Protein AF-A0A8B8SYM2-F1 (afdb_monomer)

Structure (mmCIF, N/CA/C/O backbone):
data_AF-A0A8B8SYM2-F1
#
_entry.id   AF-A0A8B8SYM2-F1
#
loop_
_atom_site.group_PDB
_atom_site.id
_atom_site.type_symbol
_atom_site.label_atom_id
_atom_site.label_alt_id
_atom_site.label_comp_id
_atom_site.label_asym_id
_atom_site.label_entity_id
_atom_site.label_seq_id
_atom_site.pdbx_PDB_ins_code
_atom_site.Cartn_x
_atom_site.Cartn_y
_atom_site.Cartn_z
_atom_site.occupancy
_atom_site.B_iso_or_equiv
_atom_site.auth_seq_id
_atom_site.auth_comp_id
_atom_site.auth_asym_id
_atom_site.auth_atom_id
_atom_site.pdbx_PDB_model_num
ATOM 1 N N . MET A 1 1 ? 28.393 1.885 -19.141 1.00 51.38 1 MET A N 1
ATOM 2 C CA . MET A 1 1 ? 27.745 0.577 -18.883 1.00 51.38 1 MET A CA 1
ATOM 3 C C . MET A 1 1 ? 27.278 0.418 -17.430 1.00 51.38 1 MET A C 1
ATOM 5 O O . MET A 1 1 ? 26.106 0.127 -17.239 1.00 51.38 1 MET A O 1
ATOM 9 N N . GLY A 1 2 ? 28.107 0.680 -16.405 1.00 60.28 2 GLY A N 1
ATOM 10 C CA . GLY A 1 2 ? 27.708 0.516 -14.989 1.00 60.28 2 GLY A CA 1
ATOM 11 C C . GLY A 1 2 ? 26.542 1.397 -14.500 1.00 60.28 2 GLY A C 1
ATOM 12 O O . GLY A 1 2 ? 25.710 0.940 -13.723 1.00 60.28 2 GLY A O 1
ATOM 13 N N . THR A 1 3 ? 26.409 2.627 -15.006 1.00 63.41 3 THR A N 1
ATOM 14 C CA . THR A 1 3 ? 25.304 3.544 -14.658 1.00 63.41 3 THR A CA 1
ATOM 15 C C . THR A 1 3 ? 23.946 3.099 -15.205 1.00 63.41 3 THR A C 1
ATOM 17 O O . THR A 1 3 ? 22.926 3.358 -14.579 1.00 63.41 3 THR A O 1
ATOM 20 N N . LEU A 1 4 ? 23.918 2.396 -16.339 1.00 59.94 4 LEU A N 1
ATOM 21 C CA . LEU A 1 4 ? 22.690 1.934 -16.998 1.00 59.94 4 LEU A CA 1
ATOM 22 C C . LEU A 1 4 ? 22.115 0.696 -16.290 1.00 59.94 4 LEU A C 1
ATOM 24 O O . LEU A 1 4 ? 20.917 0.615 -16.046 1.00 59.94 4 LEU A O 1
ATOM 28 N N . VAL A 1 5 ? 22.996 -0.211 -15.859 1.00 62.44 5 VAL A N 1
ATOM 29 C CA . VAL A 1 5 ? 22.643 -1.387 -15.049 1.00 62.44 5 VAL A CA 1
ATOM 30 C C . VAL A 1 5 ? 22.185 -0.973 -13.643 1.00 62.44 5 VAL A C 1
ATOM 32 O O . VAL A 1 5 ? 21.147 -1.436 -13.173 1.00 62.44 5 VAL A O 1
ATOM 35 N N . ALA A 1 6 ? 22.891 -0.037 -12.995 1.00 61.66 6 ALA A N 1
ATOM 36 C CA . ALA A 1 6 ? 22.487 0.501 -11.694 1.00 61.66 6 ALA A CA 1
ATOM 37 C C . ALA A 1 6 ? 21.132 1.227 -11.755 1.00 61.66 6 ALA A C 1
ATOM 39 O O . ALA A 1 6 ? 20.309 1.061 -10.854 1.00 61.66 6 ALA A O 1
ATOM 40 N N . LYS A 1 7 ? 20.858 1.974 -12.837 1.00 60.94 7 LYS A N 1
ATOM 41 C CA . LYS A 1 7 ? 19.580 2.677 -13.015 1.00 60.94 7 LYS A CA 1
ATOM 42 C C . LYS A 1 7 ? 18.373 1.749 -13.214 1.00 60.94 7 LYS A C 1
ATOM 44 O O . LYS A 1 7 ? 17.243 2.178 -12.993 1.00 60.94 7 LYS A O 1
ATOM 49 N N . LEU A 1 8 ? 18.593 0.490 -13.589 1.00 67.19 8 LEU A N 1
ATOM 50 C CA . LEU A 1 8 ? 17.523 -0.464 -13.900 1.00 67.19 8 LEU A CA 1
ATOM 51 C C . LEU A 1 8 ? 17.354 -1.546 -12.823 1.00 67.19 8 LEU A C 1
ATOM 53 O O . LEU A 1 8 ? 16.244 -2.026 -12.620 1.00 67.19 8 LEU A O 1
ATOM 57 N N . LEU A 1 9 ? 18.407 -1.868 -12.063 1.00 79.62 9 LEU A N 1
ATOM 58 C CA . LEU A 1 9 ? 18.320 -2.777 -10.912 1.00 79.62 9 LEU A CA 1
ATOM 59 C C . LEU A 1 9 ? 17.764 -2.110 -9.650 1.00 79.62 9 LEU A C 1
ATOM 61 O O . LEU A 1 9 ? 17.229 -2.802 -8.786 1.00 79.62 9 LEU A O 1
ATOM 65 N N . LEU A 1 10 ? 17.889 -0.787 -9.514 1.00 88.00 10 LEU A N 1
ATOM 66 C CA . LEU A 1 10 ? 17.493 -0.095 -8.286 1.00 88.00 10 LEU A CA 1
ATOM 67 C C . LEU A 1 10 ? 15.992 -0.245 -7.952 1.00 88.00 10 LEU A C 1
ATOM 69 O O . LEU A 1 10 ? 15.693 -0.560 -6.797 1.00 88.00 10 LEU A O 1
ATOM 73 N N . PRO A 1 11 ? 15.043 -0.124 -8.906 1.00 89.50 11 PRO A N 1
ATOM 74 C CA . PRO A 1 11 ? 13.624 -0.379 -8.631 1.00 89.50 11 PRO A CA 1
ATOM 75 C C . PRO A 1 11 ? 13.352 -1.827 -8.193 1.00 89.50 11 PRO A C 1
ATOM 77 O O . PRO A 1 11 ? 12.558 -2.072 -7.283 1.00 89.50 11 PRO A O 1
ATOM 80 N N . THR A 1 12 ? 14.076 -2.789 -8.771 1.00 90.94 12 THR A N 1
ATOM 81 C CA . THR A 1 12 ? 14.009 -4.201 -8.373 1.00 90.94 12 THR A CA 1
ATOM 82 C C . THR A 1 12 ? 14.523 -4.400 -6.949 1.00 90.94 12 THR A C 1
ATOM 84 O O . THR A 1 12 ? 13.826 -4.978 -6.120 1.00 90.94 12 THR A O 1
ATOM 87 N N . LEU A 1 13 ? 15.710 -3.885 -6.620 1.00 91.25 13 LEU A N 1
ATOM 88 C CA . LEU A 1 13 ? 16.307 -4.025 -5.287 1.00 91.25 13 LEU A CA 1
ATOM 89 C C . LEU A 1 13 ? 15.500 -3.297 -4.211 1.00 91.25 13 LEU A C 1
ATOM 91 O O . LEU A 1 13 ? 15.295 -3.828 -3.124 1.00 91.25 13 LEU A O 1
ATOM 95 N N . SER A 1 14 ? 15.002 -2.100 -4.512 1.00 95.00 14 SER A N 1
ATOM 96 C CA . SER A 1 14 ? 14.192 -1.319 -3.574 1.00 95.00 14 SER A CA 1
ATOM 97 C C . SER A 1 14 ? 12.839 -1.963 -3.277 1.00 95.00 14 SER A C 1
ATOM 99 O O . SER A 1 14 ? 12.324 -1.785 -2.178 1.00 95.00 14 SER A O 1
ATOM 101 N N . SER A 1 15 ? 12.282 -2.776 -4.181 1.00 94.50 15 SER A N 1
ATOM 102 C CA . SER A 1 15 ? 11.053 -3.534 -3.896 1.00 94.50 15 SER A CA 1
ATOM 103 C C . SER A 1 15 ? 11.222 -4.521 -2.730 1.00 94.50 15 SER A C 1
ATOM 105 O O . SER A 1 15 ? 10.278 -4.764 -1.974 1.00 94.50 15 SER A O 1
ATOM 107 N N . LEU A 1 16 ? 12.450 -5.008 -2.496 1.00 95.19 16 LEU A N 1
ATOM 108 C CA . LEU A 1 16 ? 12.793 -5.852 -1.348 1.00 95.19 16 LEU A CA 1
ATOM 109 C C . LEU A 1 16 ? 12.681 -5.102 -0.013 1.00 95.19 16 LEU A C 1
ATOM 111 O O . LEU A 1 16 ? 12.627 -5.743 1.036 1.00 95.19 16 LEU A O 1
ATOM 115 N N . ALA A 1 17 ? 12.565 -3.767 -0.016 1.00 95.12 17 ALA A N 1
ATOM 116 C CA . ALA A 1 17 ? 12.252 -2.992 1.185 1.00 95.12 17 ALA A CA 1
ATOM 117 C C . ALA A 1 17 ? 10.898 -3.386 1.807 1.00 95.12 17 ALA A C 1
ATOM 119 O O . ALA A 1 17 ? 10.678 -3.131 2.990 1.00 95.12 17 ALA A O 1
ATOM 120 N N . LEU A 1 18 ? 10.014 -4.069 1.066 1.00 95.75 18 LEU A N 1
ATOM 121 C CA . LEU A 1 18 ? 8.789 -4.668 1.607 1.00 95.75 18 LEU A CA 1
ATOM 122 C C . LEU A 1 18 ? 9.045 -5.895 2.504 1.00 95.75 18 LEU A C 1
ATOM 124 O O . LEU A 1 18 ? 8.182 -6.232 3.313 1.00 95.75 18 LEU A O 1
ATOM 128 N N . LEU A 1 19 ? 10.214 -6.548 2.439 1.00 96.75 19 LEU A N 1
ATOM 129 C CA . LEU A 1 19 ? 10.547 -7.706 3.287 1.00 96.75 19 LEU A CA 1
ATOM 130 C C . LEU A 1 19 ? 10.452 -7.407 4.795 1.00 96.75 19 LEU A C 1
ATOM 132 O O . LEU A 1 19 ? 9.878 -8.225 5.526 1.00 96.75 19 LEU A O 1
ATOM 136 N N . PRO A 1 20 ? 10.948 -6.259 5.301 1.00 95.69 20 PRO A N 1
ATOM 137 C CA . PRO A 1 20 ? 10.652 -5.799 6.653 1.00 95.69 20 PRO A CA 1
ATOM 138 C C . PRO A 1 20 ? 9.156 -5.778 6.989 1.00 95.69 20 PRO A C 1
ATOM 140 O O . PRO A 1 20 ? 8.771 -6.284 8.044 1.00 95.69 20 PRO A O 1
ATOM 143 N N . ALA A 1 21 ? 8.302 -5.259 6.099 1.00 96.06 21 ALA A N 1
ATOM 144 C CA . ALA A 1 21 ? 6.853 -5.214 6.310 1.00 96.06 21 ALA A CA 1
ATOM 145 C C . ALA A 1 21 ? 6.247 -6.624 6.386 1.00 96.06 21 ALA A C 1
ATOM 147 O O . ALA A 1 21 ? 5.506 -6.916 7.327 1.00 96.06 21 ALA A O 1
ATOM 148 N N . VAL A 1 22 ? 6.636 -7.525 5.474 1.00 97.81 22 VAL A N 1
ATOM 149 C CA . VAL A 1 22 ? 6.246 -8.949 5.495 1.00 97.81 22 VAL A CA 1
ATOM 150 C C . VAL A 1 22 ? 6.649 -9.596 6.822 1.00 97.81 22 VAL A C 1
ATOM 152 O O . VAL A 1 22 ? 5.832 -10.223 7.498 1.00 97.81 22 VAL A O 1
ATOM 155 N N . SER A 1 23 ? 7.903 -9.402 7.231 1.00 97.00 23 SER A N 1
ATOM 156 C CA . SER A 1 23 ? 8.471 -9.995 8.443 1.00 97.00 23 SER A CA 1
ATOM 157 C C . SER A 1 23 ? 7.766 -9.500 9.704 1.00 97.00 23 SER A C 1
ATOM 159 O O . SER A 1 23 ? 7.447 -10.288 10.596 1.00 97.00 23 SER A O 1
ATOM 161 N N . VAL A 1 24 ? 7.504 -8.193 9.791 1.00 95.50 24 VAL A N 1
ATOM 162 C CA . VAL A 1 24 ? 6.782 -7.581 10.912 1.00 95.50 24 VAL A CA 1
ATOM 163 C C . VAL A 1 24 ? 5.337 -8.073 10.955 1.00 95.50 24 VAL A C 1
ATOM 165 O O . VAL A 1 24 ? 4.874 -8.464 12.029 1.00 95.50 24 VAL A O 1
ATOM 168 N N . ALA A 1 25 ? 4.643 -8.116 9.816 1.00 95.75 25 ALA A N 1
ATOM 169 C CA . ALA A 1 25 ? 3.275 -8.620 9.722 1.00 95.75 25 ALA A CA 1
ATOM 170 C C . ALA A 1 25 ? 3.181 -10.085 10.174 1.00 95.75 25 ALA A C 1
ATOM 172 O O . ALA A 1 25 ? 2.378 -10.413 11.052 1.00 95.75 25 ALA A O 1
ATOM 173 N N . ALA A 1 26 ? 4.072 -10.946 9.675 1.00 95.25 26 ALA A N 1
ATOM 174 C CA . ALA A 1 26 ? 4.129 -12.356 10.047 1.00 95.25 26 ALA A CA 1
ATOM 175 C C . ALA A 1 26 ? 4.410 -12.550 11.548 1.00 95.25 26 ALA A C 1
ATOM 177 O O . ALA A 1 26 ? 3.680 -13.280 12.224 1.00 95.25 26 ALA A O 1
ATOM 178 N N . LYS A 1 27 ? 5.407 -11.840 12.105 1.00 94.50 27 LYS A N 1
ATOM 179 C CA . LYS A 1 27 ? 5.741 -11.892 13.544 1.00 94.50 27 LYS A CA 1
ATOM 180 C C . LYS A 1 27 ? 4.583 -11.425 14.427 1.00 94.50 27 LYS A C 1
ATOM 182 O O . LYS A 1 27 ? 4.344 -11.999 15.488 1.00 94.50 27 LYS A O 1
ATOM 187 N N . ARG A 1 28 ? 3.834 -10.412 13.985 1.00 92.56 28 ARG A N 1
ATOM 188 C CA . ARG A 1 28 ? 2.655 -9.883 14.689 1.00 92.56 28 ARG A CA 1
ATOM 189 C C . ARG A 1 28 ? 1.367 -10.676 14.425 1.00 92.56 28 ARG A C 1
ATOM 191 O O . ARG A 1 28 ? 0.326 -10.299 14.957 1.00 92.56 28 ARG A O 1
ATOM 198 N N . ARG A 1 29 ? 1.443 -11.796 13.687 1.00 93.06 29 ARG A N 1
ATOM 199 C CA . ARG A 1 29 ? 0.323 -12.694 13.329 1.00 93.06 29 ARG A CA 1
ATOM 200 C C . ARG A 1 29 ? -0.716 -12.083 12.374 1.00 93.06 29 ARG A C 1
ATOM 202 O O . ARG A 1 29 ? -1.822 -12.604 12.262 1.00 93.06 29 ARG A O 1
ATOM 209 N N . PHE A 1 30 ? -0.357 -11.032 11.642 1.00 93.19 30 PHE A N 1
ATOM 210 C CA . PHE A 1 30 ? -1.136 -10.494 10.522 1.00 93.19 30 PHE A CA 1
ATOM 211 C C . PHE A 1 30 ? -0.826 -11.300 9.252 1.00 93.19 30 PHE A C 1
ATOM 213 O O . PHE A 1 30 ? -0.152 -10.834 8.336 1.00 93.19 30 PHE A O 1
ATOM 220 N N . HIS A 1 31 ? -1.226 -12.576 9.249 1.00 94.19 31 HIS A N 1
ATOM 221 C CA . HIS A 1 31 ? -0.855 -13.528 8.195 1.00 94.19 31 HIS A CA 1
ATOM 222 C C . HIS A 1 31 ? -1.422 -13.141 6.824 1.00 94.19 31 HIS A C 1
ATOM 224 O O . HIS A 1 31 ? -0.737 -13.292 5.819 1.00 94.19 31 HIS A O 1
ATOM 230 N N . MET A 1 32 ? -2.639 -12.596 6.791 1.00 95.31 32 MET A N 1
ATOM 231 C CA . MET A 1 32 ? -3.279 -12.110 5.568 1.00 95.31 32 MET A CA 1
ATOM 232 C C . MET A 1 32 ? -2.483 -10.954 4.948 1.00 95.31 32 MET A C 1
ATOM 234 O O . MET A 1 32 ? -2.115 -11.016 3.780 1.00 95.31 32 MET A O 1
ATOM 238 N N . GLU A 1 33 ? -2.153 -9.936 5.742 1.00 96.94 33 GLU A N 1
ATOM 239 C CA . GLU A 1 33 ? -1.353 -8.787 5.320 1.00 96.94 33 GLU A CA 1
ATOM 240 C C . GLU A 1 33 ? 0.047 -9.227 4.875 1.00 96.94 33 GLU A C 1
ATOM 242 O O . GLU A 1 33 ? 0.518 -8.799 3.827 1.00 96.94 33 GLU A O 1
ATOM 247 N N . ALA A 1 34 ? 0.683 -10.150 5.607 1.00 97.69 34 ALA A N 1
ATOM 248 C CA . ALA A 1 34 ? 1.987 -10.698 5.238 1.00 97.69 34 ALA A CA 1
ATOM 249 C C . ALA A 1 34 ? 1.969 -11.389 3.863 1.00 97.69 34 ALA A C 1
ATOM 251 O O . ALA A 1 34 ? 2.892 -11.188 3.075 1.00 97.69 34 ALA A O 1
ATOM 252 N N . MET A 1 35 ? 0.925 -12.171 3.557 1.00 97.88 35 MET A N 1
ATOM 253 C CA . MET A 1 35 ? 0.766 -12.807 2.244 1.00 97.88 35 MET A CA 1
ATOM 254 C C . MET A 1 35 ? 0.574 -11.770 1.132 1.00 97.88 35 MET A C 1
ATOM 256 O O . MET A 1 35 ? 1.216 -11.874 0.091 1.00 97.88 35 MET A O 1
ATOM 260 N N . VAL A 1 36 ? -0.247 -10.741 1.360 1.00 98.31 36 VAL A N 1
ATOM 261 C CA . VAL A 1 36 ? -0.468 -9.655 0.387 1.00 98.31 36 VAL A CA 1
ATOM 262 C C . VAL A 1 36 ? 0.812 -8.848 0.143 1.00 98.31 36 VAL A C 1
ATOM 264 O O . VAL A 1 36 ? 1.125 -8.527 -1.003 1.00 98.31 36 VAL A O 1
ATOM 267 N N . TYR A 1 37 ? 1.592 -8.554 1.185 1.00 98.44 37 TYR A N 1
ATOM 268 C CA . TYR A 1 37 ? 2.870 -7.849 1.045 1.00 98.44 37 TYR A CA 1
ATOM 269 C C . TYR A 1 37 ? 3.905 -8.686 0.300 1.00 98.44 37 TYR A C 1
ATOM 271 O O . TYR A 1 37 ? 4.627 -8.152 -0.538 1.00 98.44 37 TYR A O 1
ATOM 279 N N . LEU A 1 38 ? 3.960 -9.993 0.569 1.00 98.38 38 LEU A N 1
ATOM 280 C CA . LEU A 1 38 ? 4.862 -10.902 -0.130 1.00 98.38 38 LEU A CA 1
ATOM 281 C C . LEU A 1 38 ? 4.481 -11.023 -1.609 1.00 98.38 38 LEU A C 1
ATOM 283 O O . LEU A 1 38 ? 5.350 -10.927 -2.472 1.00 98.38 38 LEU A O 1
ATOM 287 N N . PHE A 1 39 ? 3.184 -11.166 -1.894 1.00 98.12 39 PHE A N 1
ATOM 288 C CA . PHE A 1 39 ? 2.635 -11.145 -3.249 1.00 98.12 39 PHE A CA 1
ATOM 289 C C . PHE A 1 39 ? 3.026 -9.858 -3.986 1.00 98.12 39 PHE A C 1
ATOM 291 O O . PHE A 1 39 ? 3.564 -9.905 -5.088 1.00 98.12 39 PHE A O 1
ATOM 298 N N . THR A 1 40 ? 2.823 -8.708 -3.345 1.00 98.25 40 THR A N 1
ATOM 299 C CA . THR A 1 40 ? 3.170 -7.393 -3.902 1.00 98.25 40 THR A CA 1
ATOM 300 C C . THR A 1 40 ? 4.656 -7.288 -4.197 1.00 98.25 40 THR A C 1
ATOM 302 O O . THR A 1 40 ? 5.034 -6.954 -5.313 1.00 98.25 40 THR A O 1
ATOM 305 N N . MET A 1 41 ? 5.503 -7.624 -3.223 1.00 97.75 41 MET A N 1
ATOM 306 C CA . MET A 1 41 ? 6.954 -7.596 -3.386 1.00 97.75 41 MET A CA 1
ATOM 307 C C . MET A 1 41 ? 7.394 -8.476 -4.559 1.00 97.75 41 MET A C 1
ATOM 309 O O . MET A 1 41 ? 8.194 -8.034 -5.376 1.00 97.75 41 MET A O 1
ATOM 313 N N . PHE A 1 42 ? 6.847 -9.690 -4.674 1.00 96.06 42 PHE A N 1
ATOM 314 C CA . PHE A 1 42 ? 7.172 -10.607 -5.762 1.00 96.06 42 PHE A CA 1
ATOM 315 C C . PHE A 1 42 ? 6.835 -10.017 -7.137 1.00 96.06 42 PHE A C 1
ATOM 317 O O . PHE A 1 42 ? 7.706 -9.966 -8.003 1.00 96.06 42 PHE A O 1
ATOM 324 N N . PHE A 1 43 ? 5.606 -9.530 -7.339 1.00 96.50 43 PHE A N 1
ATOM 325 C CA . PHE A 1 43 ? 5.191 -8.993 -8.639 1.00 96.50 43 PHE A CA 1
ATOM 326 C C . PHE A 1 43 ? 5.853 -7.654 -8.979 1.00 96.50 43 PHE A C 1
ATOM 328 O O . PHE A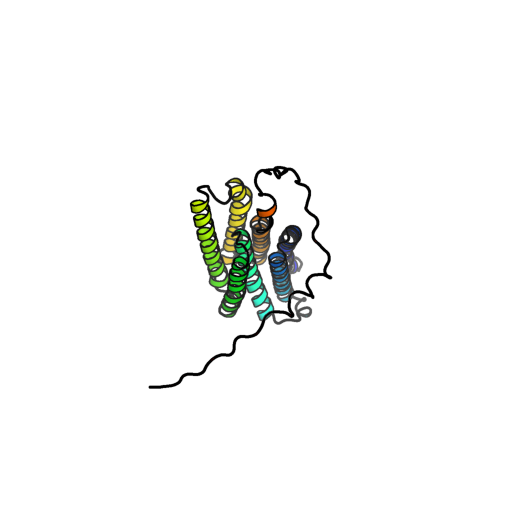 1 43 ? 6.190 -7.438 -10.139 1.00 96.50 43 PHE A O 1
ATOM 335 N N . VAL A 1 44 ? 6.109 -6.786 -7.993 1.00 95.62 44 VAL A N 1
ATOM 336 C CA . VAL A 1 44 ? 6.868 -5.540 -8.197 1.00 95.62 44 VAL A CA 1
ATOM 337 C C . VAL A 1 44 ? 8.315 -5.854 -8.593 1.00 95.62 44 VAL A C 1
ATOM 339 O O . VAL A 1 44 ? 8.808 -5.325 -9.590 1.00 95.62 44 VAL A O 1
ATOM 342 N N . ALA A 1 45 ? 8.988 -6.748 -7.859 1.00 93.94 45 ALA A N 1
ATOM 343 C CA . ALA A 1 45 ? 10.361 -7.154 -8.158 1.00 93.94 45 ALA A CA 1
ATOM 344 C C . ALA A 1 45 ? 10.464 -7.785 -9.551 1.00 93.94 45 ALA A C 1
ATOM 346 O O . ALA A 1 45 ? 11.329 -7.409 -10.342 1.00 93.94 45 ALA A O 1
ATOM 347 N N . LEU A 1 46 ? 9.563 -8.721 -9.863 1.00 92.31 46 LEU A N 1
ATOM 348 C CA . LEU A 1 46 ? 9.570 -9.435 -11.132 1.00 92.31 46 LEU A CA 1
ATOM 349 C C . LEU A 1 46 ? 9.244 -8.506 -12.304 1.00 92.31 46 LEU A C 1
ATOM 351 O O . LEU A 1 46 ? 9.913 -8.583 -13.327 1.00 92.31 46 LEU A O 1
ATOM 355 N N . TYR A 1 47 ? 8.287 -7.585 -12.149 1.00 92.19 47 TYR A N 1
ATOM 356 C CA . TYR A 1 47 ? 7.988 -6.570 -13.160 1.00 92.19 47 TYR A CA 1
ATOM 357 C C . TYR A 1 47 ? 9.228 -5.733 -13.510 1.00 92.19 47 TYR A C 1
ATOM 359 O O . TYR A 1 47 ? 9.588 -5.628 -14.683 1.00 92.19 47 TYR A O 1
ATOM 367 N N . HIS A 1 48 ? 9.927 -5.189 -12.508 1.00 91.69 48 HIS A N 1
ATOM 368 C CA . HIS A 1 48 ? 11.124 -4.379 -12.753 1.00 91.69 48 HIS A CA 1
ATOM 369 C C . HIS A 1 48 ? 12.302 -5.196 -13.287 1.00 91.69 48 HIS A C 1
ATOM 371 O O . HIS A 1 48 ? 13.010 -4.721 -14.173 1.00 91.69 48 HIS A O 1
ATOM 377 N N . ALA A 1 49 ? 12.491 -6.428 -12.807 1.00 89.31 49 ALA A N 1
ATOM 378 C CA . ALA A 1 49 ? 13.502 -7.333 -13.343 1.00 89.31 49 ALA A CA 1
ATOM 379 C C . ALA A 1 49 ? 13.244 -7.641 -14.828 1.00 89.31 49 ALA A C 1
ATOM 381 O O . ALA A 1 49 ? 14.167 -7.582 -15.636 1.00 89.31 49 ALA A O 1
ATOM 382 N N . CYS A 1 50 ? 11.985 -7.894 -15.191 1.00 88.94 50 CYS A N 1
ATOM 383 C CA . CYS A 1 50 ? 11.566 -8.228 -16.549 1.00 88.94 50 CYS A CA 1
ATOM 384 C C . CYS A 1 50 ? 11.614 -7.060 -17.532 1.00 88.94 50 CYS A C 1
ATOM 386 O O . CYS A 1 50 ? 11.846 -7.269 -18.720 1.00 88.94 50 CYS A O 1
ATOM 388 N N . ASN A 1 51 ? 11.404 -5.837 -17.047 1.00 84.38 51 ASN A N 1
ATOM 389 C CA . ASN A 1 51 ? 11.537 -4.628 -17.855 1.00 84.38 51 ASN A CA 1
ATOM 390 C C . ASN A 1 51 ? 13.014 -4.218 -18.069 1.00 84.38 51 ASN A C 1
ATOM 392 O O . ASN A 1 51 ? 13.306 -3.289 -18.819 1.00 84.38 51 ASN A O 1
ATOM 396 N N . GLY A 1 52 ? 13.960 -4.885 -17.397 1.00 77.44 52 GLY A N 1
ATOM 397 C CA . GLY A 1 52 ? 15.393 -4.626 -17.516 1.00 77.44 52 GLY A CA 1
ATOM 398 C C . GLY A 1 52 ? 16.056 -5.337 -18.714 1.00 77.44 52 GLY A C 1
ATOM 399 O O . GLY A 1 52 ? 15.673 -6.452 -19.076 1.00 77.44 52 GLY A O 1
ATOM 400 N N . PRO A 1 53 ? 17.097 -4.744 -19.328 1.00 67.00 53 PRO A N 1
ATOM 401 C CA . PRO A 1 53 ? 17.821 -5.331 -20.451 1.00 67.00 53 PRO A CA 1
ATOM 402 C C . PRO A 1 53 ? 18.575 -6.596 -20.020 1.00 67.00 53 PRO A C 1
ATOM 404 O O . PRO A 1 53 ? 19.289 -6.596 -19.019 1.00 67.00 53 PRO A O 1
ATOM 407 N N . GLY A 1 54 ? 18.431 -7.677 -20.793 1.00 65.94 54 GLY A N 1
ATOM 408 C CA . GLY A 1 54 ? 19.144 -8.946 -20.583 1.00 65.94 54 GLY A CA 1
ATOM 409 C C . GLY A 1 54 ? 18.509 -9.911 -19.574 1.00 65.94 54 GLY A C 1
ATOM 410 O O . GLY A 1 54 ? 18.964 -11.047 -19.475 1.00 65.94 54 GLY A O 1
ATOM 411 N N . LEU A 1 55 ? 17.448 -9.505 -18.865 1.00 69.31 55 LEU A N 1
ATOM 412 C CA . LEU A 1 55 ? 16.730 -10.350 -17.895 1.00 69.31 55 LEU A CA 1
ATOM 413 C C . LEU A 1 55 ? 15.328 -10.766 -18.364 1.00 69.31 55 LEU A C 1
ATOM 415 O O . LEU A 1 55 ? 14.683 -11.578 -17.706 1.00 69.31 55 LEU A O 1
ATOM 419 N N . SER A 1 56 ? 14.879 -10.289 -19.528 1.00 68.50 56 SER A N 1
ATOM 420 C CA . SER A 1 56 ? 13.589 -10.660 -20.127 1.00 68.50 56 SER A CA 1
ATOM 421 C C . SER A 1 56 ? 13.434 -12.169 -20.367 1.00 68.50 56 SER A C 1
ATOM 423 O O . SER A 1 56 ? 12.317 -12.678 -20.360 1.00 68.50 56 SER A O 1
ATOM 425 N N . ILE A 1 57 ? 14.541 -12.906 -20.513 1.00 70.19 57 ILE A N 1
ATOM 426 C CA . ILE A 1 57 ? 14.544 -14.368 -20.678 1.00 70.19 57 ILE A CA 1
ATOM 427 C C . ILE A 1 57 ? 14.095 -15.128 -19.418 1.00 70.19 57 ILE A C 1
ATOM 429 O O . ILE A 1 57 ? 13.682 -16.279 -19.508 1.00 70.19 57 ILE A O 1
ATOM 433 N N . LEU A 1 58 ? 14.149 -14.490 -18.243 1.00 71.56 58 LEU A N 1
ATOM 434 C CA . LEU A 1 58 ? 13.683 -15.061 -16.973 1.00 71.56 58 LEU A CA 1
ATOM 435 C C . LEU A 1 58 ? 12.163 -14.890 -16.778 1.00 71.56 58 LEU A C 1
ATOM 437 O O . LEU A 1 58 ? 11.603 -15.380 -15.796 1.00 71.56 58 LEU A O 1
ATOM 441 N N . CYS A 1 59 ? 11.484 -14.187 -17.688 1.00 84.31 59 CYS A N 1
ATOM 442 C CA . CYS A 1 59 ? 10.084 -13.807 -17.543 1.00 84.31 59 CYS A CA 1
ATOM 443 C C . CYS A 1 59 ? 9.163 -14.879 -18.115 1.00 84.31 59 CYS A C 1
ATOM 445 O O . CYS A 1 59 ? 8.990 -15.006 -19.322 1.00 84.31 59 CYS A O 1
ATOM 447 N N . PHE A 1 60 ? 8.522 -15.625 -17.221 1.00 85.56 60 PHE A N 1
ATOM 448 C CA . PHE A 1 60 ? 7.517 -16.630 -17.575 1.00 85.56 60 PHE A CA 1
ATOM 449 C C . PHE A 1 60 ? 6.124 -16.026 -17.845 1.00 85.56 60 PHE A C 1
ATOM 451 O O . PHE A 1 60 ? 5.247 -16.710 -18.366 1.00 85.56 60 PHE A O 1
ATOM 458 N N . LEU A 1 61 ? 5.901 -14.758 -17.479 1.00 88.25 61 LEU A N 1
ATOM 459 C CA . LEU A 1 61 ? 4.625 -14.050 -17.615 1.00 88.25 61 LEU A CA 1
ATOM 460 C C . LEU A 1 61 ? 4.785 -12.805 -18.498 1.00 88.25 61 LEU A C 1
ATOM 462 O O . LEU A 1 61 ? 5.841 -12.172 -18.501 1.00 88.25 61 LEU A O 1
ATOM 466 N N . ARG A 1 62 ? 3.720 -12.424 -19.217 1.00 90.88 62 ARG A N 1
ATOM 467 C CA . ARG A 1 62 ? 3.718 -11.206 -20.043 1.00 90.88 62 ARG A CA 1
ATOM 468 C C . ARG A 1 62 ? 3.859 -9.953 -19.168 1.00 90.88 62 ARG A C 1
ATOM 470 O O . ARG A 1 62 ? 3.284 -9.884 -18.079 1.00 90.88 62 ARG A O 1
ATOM 477 N N . LEU A 1 63 ? 4.592 -8.951 -19.662 1.00 90.56 63 LEU A N 1
ATOM 478 C CA . LEU A 1 63 ? 4.885 -7.710 -18.929 1.00 90.56 63 LEU A CA 1
ATOM 479 C C . LEU A 1 63 ? 3.626 -6.966 -18.464 1.00 90.56 63 LEU A C 1
ATOM 481 O O . LEU A 1 63 ? 3.594 -6.470 -17.344 1.00 90.56 63 LEU A O 1
ATOM 485 N N . ASP A 1 64 ? 2.571 -6.943 -19.276 1.00 92.69 64 ASP A N 1
ATOM 486 C CA . ASP A 1 64 ? 1.293 -6.303 -18.945 1.00 92.69 64 ASP A CA 1
ATOM 487 C C . ASP A 1 64 ? 0.556 -6.995 -17.786 1.00 92.69 64 ASP A C 1
ATOM 489 O O . ASP A 1 64 ? -0.161 -6.343 -17.026 1.00 92.69 64 ASP A O 1
ATOM 493 N N . VAL A 1 65 ? 0.740 -8.308 -17.631 1.00 94.31 65 VAL A N 1
ATOM 494 C CA . VAL A 1 65 ? 0.184 -9.085 -16.514 1.00 94.31 65 VAL A CA 1
ATOM 495 C C . VAL A 1 65 ? 0.998 -8.845 -15.240 1.00 94.31 65 VAL A C 1
ATOM 497 O O . VAL A 1 65 ? 0.423 -8.668 -14.165 1.00 94.31 65 VAL A O 1
ATOM 500 N N . LEU A 1 66 ? 2.330 -8.792 -15.354 1.00 94.31 66 LEU A N 1
ATOM 501 C CA . LEU A 1 66 ? 3.217 -8.449 -14.235 1.00 94.31 66 LEU A CA 1
ATOM 502 C C . LEU A 1 66 ? 2.934 -7.039 -13.712 1.00 94.31 66 LEU A C 1
ATOM 504 O O . LEU A 1 66 ? 2.816 -6.839 -12.504 1.00 94.31 66 LEU A O 1
ATOM 508 N N . GLU A 1 67 ? 2.762 -6.082 -14.620 1.00 94.88 67 GLU A N 1
ATOM 509 C CA . GLU A 1 67 ? 2.380 -4.712 -14.294 1.00 94.88 67 GLU A CA 1
ATOM 510 C C . GLU A 1 67 ? 1.024 -4.664 -13.579 1.00 94.88 67 GLU A C 1
ATOM 512 O O . GLU A 1 67 ? 0.903 -4.040 -12.523 1.00 94.88 67 GLU A O 1
ATOM 517 N N . TYR A 1 68 ? 0.013 -5.363 -14.111 1.00 96.75 68 TYR A N 1
ATOM 518 C CA . TYR A 1 68 ? -1.310 -5.441 -13.493 1.00 96.75 68 TYR A CA 1
ATOM 519 C C . TYR A 1 68 ? -1.227 -5.916 -12.037 1.00 96.75 68 TYR A C 1
ATOM 521 O O . TYR A 1 68 ? -1.747 -5.248 -11.142 1.00 96.75 68 TYR A O 1
ATOM 529 N N . PHE A 1 69 ? -0.543 -7.036 -11.779 1.00 97.44 69 PHE A N 1
ATOM 530 C CA . PHE A 1 69 ? -0.430 -7.583 -10.426 1.00 97.44 69 PHE A CA 1
ATOM 531 C C . PHE A 1 69 ? 0.458 -6.744 -9.506 1.00 97.44 69 PHE A C 1
ATOM 533 O O . PHE A 1 69 ? 0.178 -6.676 -8.310 1.00 97.44 69 PHE A O 1
ATOM 540 N N . SER A 1 70 ? 1.473 -6.067 -10.045 1.00 96.50 70 SER A N 1
ATOM 541 C CA . SER A 1 70 ? 2.294 -5.102 -9.306 1.00 96.50 70 SER A CA 1
ATOM 542 C C . SER A 1 70 ? 1.441 -3.939 -8.783 1.00 96.50 70 SER A C 1
ATOM 544 O O . SER A 1 70 ? 1.421 -3.658 -7.578 1.00 96.50 70 SER A O 1
ATOM 546 N N . VAL A 1 71 ? 0.641 -3.316 -9.656 1.00 96.88 71 VAL A N 1
ATOM 547 C CA . VAL A 1 71 ? -0.254 -2.208 -9.287 1.00 96.88 71 VAL A CA 1
ATOM 548 C C . VAL A 1 71 ? -1.366 -2.684 -8.347 1.00 96.88 71 VAL A C 1
ATOM 550 O O . VAL A 1 71 ? -1.587 -2.080 -7.294 1.00 96.88 71 VAL A O 1
ATOM 553 N N . TYR A 1 72 ? -2.027 -3.794 -8.687 1.00 98.19 72 TYR A N 1
ATOM 554 C CA . TYR A 1 72 ? -3.090 -4.397 -7.881 1.00 98.19 72 TYR A CA 1
ATOM 555 C C . TYR A 1 72 ? -2.602 -4.765 -6.476 1.00 98.19 72 TYR A C 1
ATOM 557 O O . TYR A 1 72 ? -3.219 -4.367 -5.490 1.00 98.19 72 TYR A O 1
ATOM 565 N N . GLY A 1 73 ? -1.473 -5.472 -6.373 1.00 98.00 73 GLY A N 1
ATOM 566 C CA . GLY A 1 73 ? -0.876 -5.868 -5.099 1.00 98.00 73 GLY A CA 1
ATOM 567 C C . GLY A 1 73 ? -0.510 -4.660 -4.242 1.00 98.00 73 GLY A C 1
ATOM 568 O O . GLY A 1 73 ? -0.807 -4.628 -3.049 1.00 98.00 73 GLY A O 1
ATOM 569 N N . THR A 1 74 ? 0.045 -3.615 -4.855 1.00 97.50 74 THR A N 1
ATOM 570 C CA . THR A 1 74 ? 0.394 -2.374 -4.155 1.00 97.50 74 THR A CA 1
ATOM 571 C C . THR A 1 74 ? -0.839 -1.682 -3.569 1.00 97.50 74 THR A C 1
ATOM 573 O O . THR A 1 74 ? -0.856 -1.348 -2.382 1.00 97.50 74 THR A O 1
ATOM 576 N N . ALA A 1 75 ? -1.897 -1.506 -4.364 1.00 97.81 75 ALA A N 1
ATOM 577 C CA . ALA A 1 75 ? -3.148 -0.914 -3.891 1.00 97.81 75 ALA A CA 1
ATOM 578 C C . ALA A 1 75 ? -3.830 -1.790 -2.825 1.00 97.81 75 ALA A C 1
ATOM 580 O O . ALA A 1 75 ? -4.301 -1.281 -1.804 1.00 97.81 75 ALA A O 1
ATOM 581 N N . LEU A 1 76 ? -3.815 -3.114 -3.005 1.00 98.12 76 LEU A N 1
ATOM 582 C CA . LEU A 1 76 ? -4.353 -4.053 -2.027 1.00 98.12 76 LEU A CA 1
ATOM 583 C C . LEU A 1 76 ? -3.562 -4.019 -0.714 1.00 98.12 76 LEU A C 1
ATOM 585 O O . LEU A 1 76 ? -4.169 -4.013 0.353 1.00 98.12 76 LEU A O 1
ATOM 589 N N . SER A 1 77 ? -2.232 -3.927 -0.772 1.00 97.94 77 SER A N 1
ATOM 590 C CA . SER A 1 77 ? -1.362 -3.755 0.398 1.00 97.94 77 SER A CA 1
ATOM 591 C C . SER A 1 77 ? -1.742 -2.514 1.197 1.00 97.94 77 SER A C 1
ATOM 593 O O . SER A 1 77 ? -1.879 -2.588 2.419 1.00 97.94 77 SER A O 1
ATOM 595 N N . MET A 1 78 ? -1.983 -1.383 0.528 1.00 97.00 78 MET A N 1
ATOM 596 C CA . MET A 1 78 ? -2.464 -0.165 1.188 1.00 97.00 78 MET A CA 1
ATOM 597 C C . MET A 1 78 ? -3.822 -0.396 1.859 1.00 97.00 78 MET A C 1
ATOM 599 O O . MET A 1 78 ? -3.985 -0.081 3.039 1.00 97.00 78 MET A O 1
ATOM 603 N N . TRP A 1 79 ? -4.769 -1.013 1.147 1.00 97.88 79 TRP A N 1
ATOM 604 C CA . TRP A 1 79 ? -6.101 -1.312 1.674 1.00 97.88 79 TRP A CA 1
ATOM 605 C C . TRP A 1 79 ? -6.061 -2.203 2.919 1.00 97.88 79 TRP A C 1
ATOM 607 O O . TRP A 1 79 ? -6.615 -1.832 3.954 1.00 97.88 79 TRP A O 1
ATOM 617 N N . VAL A 1 80 ? -5.381 -3.353 2.862 1.00 97.19 80 VAL A N 1
ATOM 618 C CA . VAL A 1 80 ? -5.334 -4.291 3.997 1.00 97.19 80 VAL A CA 1
ATOM 619 C C . VAL A 1 80 ? -4.598 -3.698 5.198 1.00 97.19 80 VAL A C 1
ATOM 621 O O . VAL A 1 80 ? -5.019 -3.929 6.328 1.00 97.19 80 VAL A O 1
ATOM 624 N N . SER A 1 81 ? -3.577 -2.859 4.979 1.00 96.19 81 SER A N 1
ATOM 625 C CA . SER A 1 81 ? -2.894 -2.123 6.057 1.00 96.19 81 SER A CA 1
ATOM 626 C C . SER A 1 81 ? -3.854 -1.195 6.802 1.00 96.19 81 SER A C 1
ATOM 628 O O . SER A 1 81 ? -3.874 -1.155 8.033 1.00 96.19 81 SER A O 1
ATOM 630 N N . LEU A 1 82 ? -4.677 -0.458 6.054 1.00 95.94 82 LEU A N 1
ATOM 631 C CA . LEU A 1 82 ? -5.667 0.459 6.611 1.00 95.94 82 LEU A CA 1
ATOM 632 C C . LEU A 1 82 ? -6.817 -0.303 7.291 1.00 95.94 82 LEU A C 1
ATOM 634 O O . LEU A 1 82 ? -7.246 0.072 8.380 1.00 95.94 82 LEU A O 1
ATOM 638 N N . MET A 1 83 ? -7.273 -1.420 6.722 1.00 95.81 83 MET A N 1
ATOM 639 C CA . MET A 1 83 ? -8.279 -2.273 7.368 1.00 95.81 83 MET A CA 1
ATOM 640 C C . MET A 1 83 ? -7.756 -2.933 8.651 1.00 95.81 83 MET A C 1
ATOM 642 O O . MET A 1 83 ? -8.508 -3.063 9.618 1.00 95.81 83 MET A O 1
ATOM 646 N N . ALA A 1 84 ? -6.469 -3.290 8.710 1.00 93.06 84 ALA A N 1
ATOM 647 C CA . ALA A 1 84 ? -5.823 -3.747 9.939 1.00 93.06 84 ALA A CA 1
ATOM 648 C C . ALA A 1 84 ? -5.795 -2.645 11.010 1.00 93.06 84 ALA A C 1
ATOM 650 O O . ALA A 1 84 ? -6.025 -2.921 12.188 1.00 93.06 84 ALA A O 1
ATOM 651 N N . LEU A 1 85 ? -5.563 -1.392 10.601 1.00 92.88 85 LEU A N 1
ATOM 652 C CA . LEU A 1 85 ? -5.591 -0.224 11.482 1.00 92.88 85 LEU A CA 1
ATOM 653 C C . LEU A 1 85 ? -7.005 0.108 11.996 1.00 92.88 85 LEU A C 1
ATOM 655 O O . LEU A 1 85 ? -7.151 0.605 13.114 1.00 92.88 85 LEU A O 1
ATOM 659 N N . ALA A 1 86 ? -8.047 -0.189 11.216 1.00 91.50 86 ALA A N 1
ATOM 660 C CA . ALA A 1 86 ? -9.438 0.074 11.587 1.00 91.50 86 ALA A CA 1
ATOM 661 C C . ALA A 1 86 ? -9.927 -0.733 12.813 1.00 91.50 86 ALA A C 1
ATOM 663 O O . ALA A 1 86 ? -10.924 -0.349 13.426 1.00 91.50 86 ALA A O 1
ATOM 664 N N . ASP A 1 87 ? -9.221 -1.810 13.191 1.00 89.12 87 ASP A N 1
ATOM 665 C CA . ASP A 1 87 ? -9.477 -2.636 14.389 1.00 89.12 87 ASP A CA 1
ATOM 666 C C . ASP A 1 87 ? -10.910 -3.222 14.427 1.00 89.12 87 ASP A C 1
ATOM 668 O O . ASP A 1 87 ? -11.575 -3.233 15.465 1.00 89.12 87 ASP A O 1
ATOM 672 N N . PHE A 1 88 ? -11.421 -3.684 13.277 1.00 90.12 88 PHE A N 1
ATOM 673 C CA . PHE A 1 88 ? -12.706 -4.390 13.203 1.00 90.12 88 PHE A CA 1
ATOM 674 C C . PHE A 1 88 ? -12.604 -5.828 13.727 1.00 90.12 88 PHE A C 1
ATOM 676 O O . PHE A 1 88 ? -11.645 -6.546 13.441 1.00 90.12 88 PHE A O 1
ATOM 683 N N . ASP A 1 89 ? -13.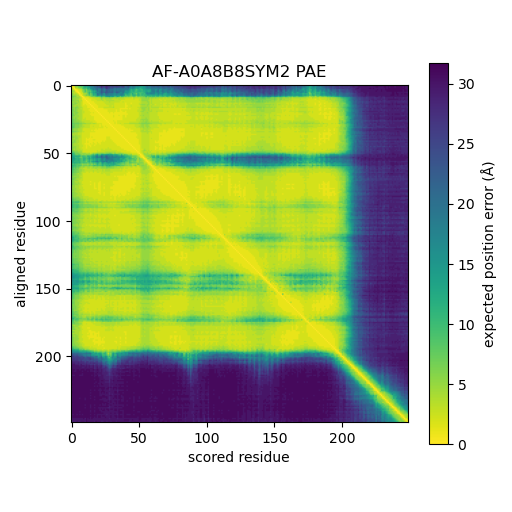655 -6.270 14.419 1.00 90.31 89 ASP A N 1
ATOM 684 C CA . ASP A 1 89 ? -13.871 -7.681 14.738 1.00 90.31 89 ASP A CA 1
ATOM 685 C C . ASP A 1 89 ? -14.312 -8.466 13.485 1.00 90.31 89 ASP A C 1
ATOM 687 O O . ASP A 1 89 ? -14.964 -7.927 12.580 1.00 90.31 89 ASP A O 1
ATOM 691 N N . GLU A 1 90 ? -14.013 -9.764 13.449 1.00 89.25 90 GLU A N 1
ATO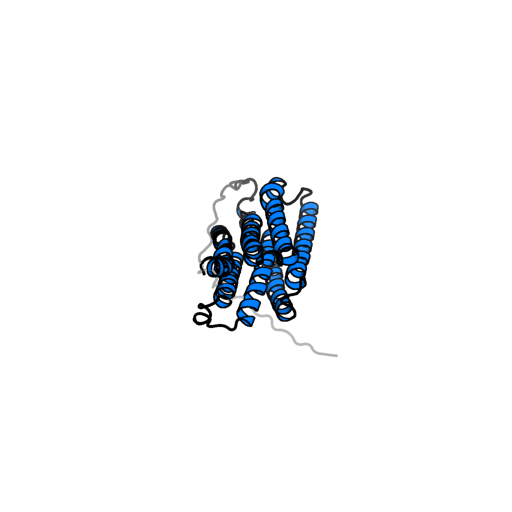M 692 C CA . GLU A 1 90 ? -14.609 -10.666 12.459 1.00 89.25 90 GLU A CA 1
ATOM 693 C C . GLU A 1 90 ? -16.112 -10.866 12.734 1.00 89.25 90 GLU A C 1
ATOM 695 O O . GLU A 1 90 ? -16.524 -10.850 13.899 1.00 89.25 90 GLU A O 1
ATOM 700 N N . PRO A 1 91 ? -16.960 -11.027 11.696 1.00 93.75 91 PRO A N 1
ATOM 701 C CA . PRO A 1 91 ? -16.636 -11.191 10.267 1.00 93.75 91 PRO A CA 1
ATOM 702 C C . PRO A 1 91 ? -16.487 -9.877 9.475 1.00 93.75 91 PRO A C 1
ATOM 704 O O . PRO A 1 91 ? -16.174 -9.901 8.286 1.00 93.75 91 PRO A O 1
ATOM 707 N N . LYS A 1 92 ? -16.731 -8.715 10.102 1.00 93.81 92 LYS A N 1
ATOM 708 C CA . LYS A 1 92 ? -16.773 -7.416 9.402 1.00 93.81 92 LYS A CA 1
ATOM 709 C C . LYS A 1 92 ? -15.437 -7.078 8.748 1.00 93.81 92 LYS A C 1
ATOM 711 O O . LYS A 1 92 ? -15.418 -6.567 7.630 1.00 93.81 92 LYS A O 1
ATOM 716 N N . ARG A 1 93 ? -14.330 -7.372 9.437 1.00 93.75 93 ARG A N 1
ATOM 717 C CA . ARG A 1 93 ? -12.979 -7.178 8.901 1.00 93.75 93 ARG A CA 1
ATOM 718 C C . ARG A 1 93 ? -12.788 -7.960 7.600 1.00 93.75 93 ARG A C 1
ATOM 720 O O . ARG A 1 93 ? -12.416 -7.352 6.599 1.00 93.75 93 ARG A O 1
ATOM 727 N N . SER A 1 94 ? -13.091 -9.259 7.592 1.00 94.25 94 SER A N 1
ATOM 728 C CA . SER A 1 94 ? -13.024 -10.087 6.385 1.00 94.25 94 SER A CA 1
ATOM 729 C C . SER A 1 94 ? -13.909 -9.541 5.261 1.00 94.25 94 SER A C 1
ATOM 731 O O . SER A 1 94 ? -13.448 -9.422 4.129 1.00 94.25 94 SER A O 1
ATOM 733 N N . THR A 1 95 ? -15.137 -9.101 5.562 1.00 96.06 95 THR A N 1
ATOM 734 C CA . THR A 1 95 ? -16.030 -8.502 4.555 1.00 96.06 95 THR A CA 1
ATOM 735 C C . THR A 1 95 ? -15.418 -7.266 3.891 1.00 96.06 95 THR A C 1
ATOM 737 O O . THR A 1 95 ? -15.396 -7.190 2.664 1.00 96.06 95 THR A O 1
ATOM 740 N N . PHE A 1 96 ? -14.882 -6.313 4.662 1.00 96.44 96 PHE A N 1
ATOM 741 C CA . PHE A 1 96 ? -14.252 -5.115 4.088 1.00 96.44 96 PHE A CA 1
ATOM 742 C C . PHE A 1 96 ? -12.961 -5.434 3.331 1.00 96.44 96 PHE A C 1
ATOM 744 O O . PHE A 1 96 ? -12.697 -4.839 2.286 1.00 96.44 96 PHE A O 1
ATOM 751 N N . VAL A 1 97 ? -12.161 -6.388 3.814 1.00 96.81 97 VAL A N 1
ATOM 752 C CA . VAL A 1 97 ? -10.983 -6.861 3.077 1.00 96.81 97 VAL A CA 1
ATOM 753 C C . VAL A 1 97 ? -11.397 -7.447 1.729 1.00 96.81 97 VAL A C 1
ATOM 755 O O . VAL A 1 97 ? -10.862 -7.027 0.707 1.00 96.81 97 VAL A O 1
ATOM 758 N N . MET A 1 98 ? -12.368 -8.362 1.712 1.00 97.50 98 MET A N 1
ATOM 759 C CA . MET A 1 98 ? -12.841 -9.003 0.484 1.00 97.50 98 MET A CA 1
ATOM 760 C C . MET A 1 98 ? -13.473 -8.006 -0.487 1.00 97.50 98 MET A C 1
ATOM 762 O O . MET A 1 98 ? -13.245 -8.100 -1.691 1.00 97.50 98 MET A O 1
ATOM 766 N N . LEU A 1 99 ? -14.203 -7.008 0.020 1.00 96.56 99 LEU A N 1
ATOM 767 C CA . LEU A 1 99 ? -14.708 -5.913 -0.805 1.00 96.56 99 LEU A CA 1
ATOM 768 C C . LEU A 1 99 ? -13.558 -5.166 -1.496 1.00 96.56 99 LEU A C 1
ATOM 770 O O . LEU A 1 99 ? -13.625 -4.914 -2.697 1.00 96.56 99 LEU A O 1
ATOM 774 N N . GLY A 1 100 ? -12.485 -4.859 -0.764 1.00 96.88 100 GLY A N 1
ATOM 775 C CA . GLY A 1 100 ? -11.278 -4.256 -1.332 1.00 96.88 100 GLY A CA 1
ATOM 776 C C . GLY A 1 100 ? -10.612 -5.139 -2.384 1.00 96.88 100 GLY A C 1
ATOM 777 O O . GLY A 1 100 ? -10.341 -4.666 -3.480 1.00 96.88 100 GLY A O 1
ATOM 778 N N . VAL A 1 101 ? -10.415 -6.430 -2.098 1.00 97.75 101 VAL A N 1
ATOM 779 C CA . VAL A 1 101 ? -9.855 -7.412 -3.049 1.00 97.75 101 VAL A CA 1
ATOM 780 C C . VAL A 1 101 ? -10.585 -7.352 -4.393 1.00 97.75 101 VAL A C 1
ATOM 782 O O . VAL A 1 101 ? -9.956 -7.164 -5.432 1.00 97.75 101 VAL A O 1
ATOM 785 N N . LEU A 1 102 ? -11.917 -7.443 -4.374 1.00 97.19 102 LEU A N 1
ATOM 786 C CA . LEU A 1 102 ? -12.727 -7.459 -5.593 1.00 97.19 102 LEU A CA 1
ATOM 787 C C . LEU A 1 102 ? -12.732 -6.102 -6.309 1.00 97.19 102 LEU A C 1
ATOM 789 O O . LEU A 1 102 ? -12.525 -6.030 -7.519 1.00 97.19 102 LEU A O 1
ATOM 793 N N . THR A 1 103 ? -12.946 -5.012 -5.571 1.00 95.94 103 THR A N 1
ATOM 794 C CA . THR A 1 103 ? -13.068 -3.670 -6.167 1.00 95.94 103 THR A CA 1
ATOM 795 C C . THR A 1 103 ? -11.744 -3.157 -6.729 1.00 95.94 103 THR A C 1
ATOM 797 O O . THR A 1 103 ? -11.730 -2.586 -7.820 1.00 95.94 103 THR A O 1
ATOM 800 N N . ILE A 1 104 ? -10.622 -3.406 -6.046 1.00 97.94 104 ILE A N 1
ATOM 801 C CA . ILE A 1 104 ? -9.283 -3.035 -6.521 1.00 97.94 104 ILE A CA 1
ATOM 802 C C . ILE A 1 104 ? -8.918 -3.864 -7.753 1.00 97.94 104 ILE A C 1
ATOM 804 O O . ILE A 1 104 ? -8.387 -3.306 -8.707 1.00 97.94 104 ILE A O 1
ATOM 808 N N . ALA A 1 105 ? -9.254 -5.159 -7.795 1.00 97.25 105 ALA A N 1
ATOM 809 C CA . ALA A 1 105 ? -8.989 -5.995 -8.968 1.00 97.25 105 ALA A CA 1
ATOM 810 C C . ALA A 1 105 ? -9.666 -5.436 -10.230 1.00 97.25 105 ALA A C 1
ATOM 812 O O . ALA A 1 105 ? -9.012 -5.281 -11.266 1.00 97.25 105 ALA A O 1
ATOM 813 N N . VAL A 1 106 ? -10.950 -5.073 -10.123 1.00 95.94 106 VAL A N 1
ATOM 814 C CA . VAL A 1 106 ? -11.715 -4.460 -11.219 1.00 95.94 106 VAL A CA 1
ATOM 815 C C . VAL A 1 106 ? -11.157 -3.083 -11.576 1.00 95.94 106 VAL A C 1
ATOM 817 O O . VAL A 1 106 ? -10.944 -2.797 -12.754 1.00 95.94 106 VAL A O 1
ATOM 820 N N . ARG A 1 107 ? -10.874 -2.230 -10.581 1.00 95.62 107 ARG A N 1
ATOM 821 C CA . ARG A 1 107 ? -10.377 -0.871 -10.836 1.00 95.62 107 ARG A CA 1
ATOM 822 C C . ARG A 1 107 ? -9.014 -0.880 -11.522 1.00 95.62 107 ARG A C 1
ATOM 824 O O . ARG A 1 107 ? -8.830 -0.139 -12.484 1.00 95.62 107 ARG A O 1
ATOM 831 N N . THR A 1 108 ? -8.093 -1.728 -11.072 1.00 96.56 108 THR A N 1
ATOM 832 C CA . THR A 1 108 ? -6.782 -1.893 -11.709 1.00 96.56 108 THR A CA 1
ATOM 833 C C . THR A 1 108 ? -6.919 -2.446 -13.124 1.00 96.56 108 THR A C 1
ATOM 835 O O . THR A 1 108 ? -6.146 -2.076 -14.001 1.00 96.56 108 THR A O 1
ATOM 838 N N . TYR A 1 109 ? -7.903 -3.312 -13.387 1.00 95.38 109 TYR A N 1
ATOM 839 C CA . TYR A 1 109 ? -8.090 -3.863 -14.732 1.00 95.38 109 TYR A CA 1
ATOM 840 C C . TYR A 1 109 ? -8.571 -2.783 -15.698 1.00 95.38 109 TYR A C 1
ATOM 842 O O . TYR A 1 109 ? -8.043 -2.660 -16.800 1.00 95.38 109 TYR A O 1
ATOM 850 N N . HIS A 1 110 ? -9.533 -1.979 -15.246 1.00 94.44 110 HIS A N 1
ATOM 851 C CA . HIS A 1 110 ? -10.126 -0.910 -16.035 1.00 94.44 110 HIS A CA 1
ATOM 852 C C . HIS A 1 110 ? -9.132 0.217 -16.346 1.00 94.44 110 HIS A C 1
ATOM 854 O O . HIS A 1 110 ? -9.127 0.744 -17.452 1.00 94.44 110 HIS A O 1
ATOM 860 N N . ASP A 1 111 ? -8.323 0.628 -15.368 1.00 92.19 111 ASP A N 1
ATOM 861 C CA . ASP A 1 111 ? -7.427 1.775 -15.514 1.00 92.19 111 ASP A CA 1
ATOM 862 C C . ASP A 1 111 ? -6.287 1.710 -14.489 1.00 92.19 111 ASP A C 1
ATOM 864 O O . ASP A 1 111 ? -6.346 2.346 -13.440 1.00 92.19 111 ASP A O 1
ATOM 868 N N . ARG A 1 112 ? -5.247 0.919 -14.781 1.00 90.81 112 ARG A N 1
ATOM 869 C CA . ARG A 1 112 ? -4.079 0.736 -13.893 1.00 90.81 112 ARG A CA 1
ATOM 870 C C . ARG A 1 112 ? -3.180 1.972 -13.757 1.00 90.81 112 ARG A C 1
ATOM 872 O O . ARG A 1 112 ? -2.387 2.035 -12.821 1.00 90.81 112 ARG A O 1
ATOM 879 N N . TRP A 1 113 ? -3.276 2.923 -14.687 1.00 86.38 113 TRP A N 1
ATOM 880 C CA . TRP A 1 113 ? -2.448 4.135 -14.713 1.00 86.38 113 TRP A CA 1
ATOM 881 C C . TRP A 1 113 ? -3.113 5.303 -13.985 1.00 86.38 113 TRP A C 1
ATOM 883 O O . TRP A 1 113 ? -2.427 6.203 -13.504 1.00 86.38 113 TRP A O 1
ATOM 893 N N . GLY A 1 114 ? -4.440 5.283 -13.868 1.00 86.31 114 GLY A N 1
ATOM 894 C CA . GLY A 1 114 ? -5.184 6.336 -13.207 1.00 86.31 114 GLY A CA 1
ATOM 895 C C . GLY A 1 114 ? -4.984 6.387 -11.697 1.00 86.31 114 GLY A C 1
ATOM 896 O O . GLY A 1 114 ? -4.940 5.379 -10.986 1.00 86.31 114 GLY A O 1
ATOM 897 N N . TYR A 1 115 ? -4.999 7.615 -11.178 1.00 86.06 115 TYR A N 1
ATOM 898 C CA . TYR A 1 115 ? -4.949 7.919 -9.746 1.00 86.06 115 TYR A CA 1
ATOM 899 C C . TYR A 1 115 ? -5.999 7.150 -8.927 1.00 86.06 115 TYR A C 1
ATOM 901 O O . TYR A 1 115 ? -5.746 6.788 -7.776 1.00 86.06 115 TYR A O 1
ATOM 909 N N . GLY A 1 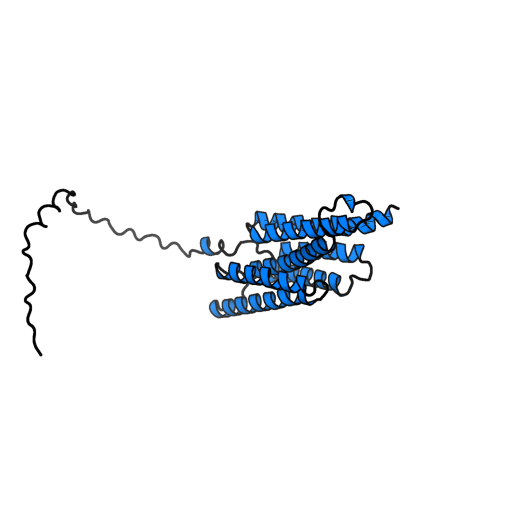116 ? -7.157 6.864 -9.537 1.00 89.12 116 GLY A N 1
ATOM 910 C CA . GLY A 1 116 ? -8.303 6.205 -8.908 1.00 89.12 116 GLY A CA 1
ATOM 911 C C . GLY A 1 116 ? -8.022 4.809 -8.346 1.00 89.12 116 GLY A C 1
ATOM 912 O O . GLY A 1 116 ? -8.720 4.392 -7.425 1.00 89.12 116 GLY A O 1
ATOM 913 N N . VAL A 1 117 ? -6.993 4.108 -8.839 1.00 93.62 117 VAL A N 1
ATOM 914 C CA . VAL A 1 117 ? -6.585 2.794 -8.303 1.00 93.62 117 VAL A CA 1
ATOM 915 C C . VAL A 1 117 ? -6.088 2.900 -6.866 1.00 93.62 117 VAL A C 1
ATOM 917 O O . VAL A 1 117 ? -6.319 1.998 -6.069 1.00 93.62 117 VAL A O 1
ATOM 920 N N . TYR A 1 118 ? -5.441 4.013 -6.521 1.00 93.25 118 TYR A N 1
ATOM 921 C CA . TYR A 1 118 ? -4.896 4.241 -5.187 1.00 93.25 118 TYR A CA 1
ATOM 922 C C . TYR A 1 118 ? -5.795 5.172 -4.371 1.00 93.25 118 TYR A C 1
ATOM 924 O O . TYR A 1 118 ? -6.139 4.857 -3.233 1.00 93.25 118 TYR A O 1
ATOM 932 N N . SER A 1 119 ? -6.226 6.301 -4.944 1.00 91.62 119 SER A N 1
ATOM 933 C CA . SER A 1 119 ? -7.015 7.302 -4.217 1.00 91.62 119 SER A CA 1
ATOM 934 C C . SER A 1 119 ? -8.402 6.795 -3.818 1.00 91.62 119 SER A C 1
ATOM 936 O O . SER A 1 119 ? -8.864 7.120 -2.727 1.00 91.62 119 SER A O 1
ATOM 938 N N . GLY A 1 120 ? -9.040 5.957 -4.644 1.00 90.88 120 GLY A N 1
ATOM 939 C CA . GLY A 1 120 ? -10.340 5.355 -4.341 1.00 90.88 120 GLY A CA 1
ATOM 940 C C . GLY A 1 120 ? -10.293 4.474 -3.086 1.00 90.88 120 GLY A C 1
ATOM 941 O O . GLY A 1 120 ? -10.962 4.796 -2.101 1.00 90.88 120 GLY A O 1
ATOM 942 N N . PRO A 1 121 ? -9.472 3.405 -3.068 1.00 92.19 121 PRO A N 1
ATOM 943 C CA . PRO A 1 121 ? -9.314 2.550 -1.893 1.00 92.19 121 PRO A CA 1
ATOM 944 C C . PRO A 1 121 ? -8.816 3.307 -0.660 1.00 92.19 121 PRO A C 1
ATOM 946 O O . PRO A 1 121 ? -9.339 3.100 0.430 1.00 92.19 121 PRO A O 1
ATOM 949 N N . ILE A 1 122 ? -7.849 4.219 -0.801 1.00 93.56 122 ILE A N 1
ATOM 950 C CA . ILE A 1 122 ? -7.335 4.990 0.343 1.00 93.56 122 ILE A CA 1
ATOM 951 C C . ILE A 1 122 ? -8.421 5.902 0.917 1.00 93.56 122 ILE A C 1
ATOM 953 O O . ILE A 1 122 ? -8.641 5.893 2.126 1.00 93.56 122 ILE A O 1
ATOM 957 N N . GLY A 1 123 ? -9.133 6.649 0.069 1.00 94.12 123 GLY A N 1
ATOM 958 C CA . GLY A 1 123 ? -10.222 7.525 0.495 1.00 94.12 123 GLY A CA 1
ATOM 959 C C . GLY A 1 123 ? -11.334 6.748 1.197 1.00 94.12 123 GLY A C 1
ATOM 960 O O . GLY A 1 123 ? -11.724 7.096 2.311 1.00 94.12 123 GLY A O 1
ATOM 961 N N . ALA A 1 124 ? -11.785 5.642 0.601 1.00 95.06 124 ALA A N 1
ATOM 962 C CA . ALA A 1 124 ? -12.793 4.778 1.207 1.00 95.06 124 ALA A CA 1
ATOM 963 C C . ALA A 1 124 ? -12.318 4.183 2.546 1.00 95.06 124 ALA A C 1
ATOM 965 O O . ALA A 1 124 ? -13.058 4.216 3.529 1.00 95.06 124 ALA A O 1
ATOM 966 N N . ALA A 1 125 ? -11.076 3.704 2.630 1.00 95.31 125 ALA A N 1
ATOM 967 C CA . ALA A 1 125 ? -10.524 3.151 3.862 1.00 95.31 125 ALA A CA 1
ATOM 968 C C . ALA A 1 125 ? -10.413 4.201 4.978 1.00 95.31 125 ALA A C 1
ATOM 970 O O . ALA A 1 125 ? -10.787 3.920 6.116 1.00 95.31 125 ALA A O 1
ATOM 971 N N . VAL A 1 126 ? -9.958 5.418 4.661 1.00 94.06 126 VAL A N 1
ATOM 972 C CA . VAL A 1 126 ? -9.890 6.534 5.618 1.00 94.06 126 VAL A CA 1
ATOM 973 C C . VAL A 1 126 ? -11.281 6.892 6.139 1.00 94.06 126 VAL A C 1
ATOM 975 O O . VAL A 1 126 ? -11.445 7.050 7.347 1.00 94.06 126 VAL A O 1
ATOM 978 N N . LEU A 1 127 ? -12.296 6.954 5.269 1.00 95.50 127 LEU A N 1
ATOM 979 C CA . LEU A 1 127 ? -13.681 7.206 5.683 1.00 95.50 127 LEU A CA 1
ATOM 980 C C . LEU A 1 127 ? -14.212 6.105 6.609 1.00 95.50 127 LEU A C 1
ATOM 982 O O . LEU A 1 127 ? -14.812 6.406 7.642 1.00 95.50 127 LEU A O 1
ATOM 986 N N . ILE A 1 128 ? -13.955 4.836 6.280 1.00 95.44 128 ILE A N 1
ATOM 987 C CA . ILE A 1 128 ? -14.353 3.686 7.102 1.00 95.44 128 ILE A CA 1
ATOM 988 C C . ILE A 1 128 ? -13.680 3.744 8.485 1.00 95.44 128 ILE A C 1
ATOM 990 O O . ILE A 1 128 ? -14.358 3.587 9.506 1.00 95.44 128 ILE A O 1
ATOM 994 N N . ILE A 1 129 ? -12.366 3.999 8.537 1.00 93.94 129 ILE A N 1
ATOM 995 C CA . ILE A 1 129 ? -11.606 4.144 9.789 1.00 93.94 129 ILE A CA 1
ATOM 996 C C . ILE A 1 129 ? -12.168 5.301 10.615 1.00 93.94 129 ILE A C 1
ATOM 998 O O . ILE A 1 129 ? -12.471 5.119 11.795 1.00 93.94 129 ILE A O 1
ATOM 1002 N N . ALA A 1 130 ? -12.346 6.473 10.000 1.00 93.69 130 ALA A N 1
ATOM 1003 C CA . ALA A 1 130 ? -12.854 7.663 10.668 1.00 93.69 130 ALA A CA 1
ATOM 1004 C C . ALA A 1 130 ? -14.244 7.412 11.264 1.00 93.69 130 ALA A C 1
ATOM 1006 O O . ALA A 1 130 ? -14.458 7.674 12.447 1.00 93.69 130 ALA A O 1
ATOM 1007 N N . ALA A 1 131 ? -15.163 6.822 10.494 1.00 94.88 131 ALA A N 1
ATOM 1008 C CA . ALA A 1 131 ? -16.493 6.464 10.976 1.00 94.88 131 ALA A CA 1
ATOM 1009 C C . ALA A 1 131 ? -16.424 5.507 12.177 1.00 94.88 131 ALA A C 1
ATOM 1011 O O . ALA A 1 131 ? -17.076 5.740 13.200 1.00 94.88 131 ALA A O 1
ATOM 1012 N N . LYS A 1 132 ? -15.590 4.461 12.099 1.00 93.25 132 LYS A N 1
ATOM 1013 C CA . LYS A 1 132 ? -15.439 3.485 13.184 1.00 93.25 132 LYS A CA 1
ATOM 1014 C C . LYS A 1 132 ? -14.840 4.106 14.446 1.00 93.25 132 LYS A C 1
ATOM 1016 O O . LYS A 1 132 ? -15.304 3.824 15.555 1.00 93.25 132 LYS A O 1
ATOM 1021 N N . TRP A 1 133 ? -13.821 4.945 14.300 1.00 92.69 133 TRP A N 1
ATOM 1022 C CA . TRP A 1 133 ? -13.166 5.609 15.422 1.00 92.69 133 TRP A CA 1
ATOM 1023 C C . TRP A 1 133 ? -14.077 6.651 16.071 1.00 92.69 133 TRP A C 1
ATOM 1025 O O . TRP A 1 133 ? -14.174 6.676 17.294 1.00 92.69 133 TRP A O 1
ATOM 1035 N N . LEU A 1 134 ? -14.826 7.433 15.287 1.00 92.88 134 LEU A N 1
ATOM 1036 C CA . LEU A 1 134 ? -15.839 8.365 15.796 1.00 92.88 134 LEU A CA 1
ATOM 1037 C C . LEU A 1 134 ? -16.928 7.647 16.601 1.00 92.88 134 LEU A C 1
ATOM 1039 O O . LEU A 1 134 ? -17.274 8.089 17.698 1.00 92.88 134 LEU A O 1
ATOM 1043 N N . GLN A 1 135 ? -17.421 6.507 16.111 1.00 92.50 135 GLN A N 1
ATOM 1044 C CA . GLN A 1 135 ? -18.366 5.673 16.859 1.00 92.50 135 GLN A CA 1
ATOM 1045 C C . GLN A 1 135 ? -17.766 5.187 18.187 1.00 92.50 135 GLN A C 1
ATOM 1047 O O . GLN A 1 135 ? -18.386 5.349 19.236 1.00 92.50 135 GLN A O 1
ATOM 1052 N N . GLN A 1 136 ? -16.533 4.670 18.171 1.00 89.19 136 GLN A N 1
ATOM 1053 C CA . GLN A 1 136 ? -15.833 4.227 19.385 1.00 89.19 136 GLN A CA 1
ATOM 1054 C C . GLN A 1 136 ? -15.603 5.365 20.384 1.00 89.19 136 GLN A C 1
ATOM 1056 O O . GLN A 1 136 ? -15.755 5.159 21.588 1.00 89.19 136 GLN A O 1
ATOM 1061 N N . MET A 1 137 ? -15.260 6.561 19.904 1.00 91.50 137 MET A N 1
ATOM 1062 C CA . MET A 1 137 ? -15.090 7.742 20.749 1.00 91.50 137 MET A CA 1
ATOM 1063 C C . MET A 1 137 ? -16.407 8.162 21.402 1.00 91.50 137 MET A C 1
ATOM 1065 O O . MET A 1 137 ? -16.417 8.490 22.588 1.00 91.50 137 MET A O 1
ATOM 1069 N N . LYS A 1 138 ? -17.526 8.092 20.667 1.00 93.00 138 LYS A N 1
ATOM 1070 C CA . LYS A 1 138 ? -18.868 8.365 21.202 1.00 93.00 138 LYS A CA 1
ATOM 1071 C C . LYS A 1 138 ? -19.277 7.345 22.269 1.00 93.00 138 LYS A C 1
ATOM 1073 O O . LYS A 1 138 ? -19.775 7.738 23.319 1.00 93.00 138 LYS A O 1
ATOM 1078 N N . GLU A 1 139 ? -19.032 6.058 22.023 1.00 90.94 139 GLU A N 1
ATOM 1079 C CA . GLU A 1 139 ? -19.341 4.962 22.953 1.00 90.94 139 GLU A CA 1
ATOM 1080 C C . GLU A 1 139 ? -18.501 5.035 24.237 1.00 90.94 139 GLU A C 1
ATOM 1082 O O . GLU A 1 139 ? -19.027 4.912 25.340 1.00 90.94 139 GLU A O 1
ATOM 1087 N N . LYS A 1 140 ? -17.186 5.249 24.106 1.00 87.06 140 LYS A N 1
ATOM 1088 C CA . LYS A 1 140 ? -16.235 5.221 25.231 1.00 87.06 140 LYS A CA 1
ATOM 1089 C C . LYS A 1 140 ? -16.048 6.577 25.915 1.00 87.06 140 LYS A C 1
ATOM 1091 O O . LYS A 1 140 ? -15.383 6.638 26.948 1.00 87.06 140 LYS A O 1
ATOM 1096 N N . ARG A 1 141 ? -16.578 7.659 25.328 1.00 87.12 141 ARG A N 1
ATOM 1097 C CA . ARG A 1 141 ? -16.365 9.064 25.732 1.00 87.12 141 ARG A CA 1
ATOM 1098 C C . ARG A 1 141 ? -14.889 9.421 25.961 1.00 87.12 141 ARG A C 1
ATOM 1100 O O . ARG A 1 141 ? -14.553 10.191 26.857 1.00 87.12 141 ARG A O 1
ATOM 1107 N N . ARG A 1 142 ? -13.992 8.835 25.168 1.00 86.25 142 ARG A N 1
ATOM 1108 C CA . ARG A 1 142 ? -12.540 9.063 25.209 1.00 86.25 142 ARG A CA 1
ATOM 1109 C C . ARG A 1 142 ? -11.980 9.029 23.796 1.00 86.25 142 ARG A C 1
ATOM 1111 O O . ARG A 1 142 ? -12.558 8.374 22.933 1.00 86.25 142 ARG A O 1
ATOM 1118 N N . LEU A 1 143 ? -10.857 9.714 23.582 1.00 82.62 143 LEU A N 1
ATOM 1119 C CA . LEU A 1 143 ? -10.137 9.687 22.310 1.00 82.62 143 LEU A CA 1
ATOM 1120 C C . LEU A 1 143 ? -9.711 8.249 21.986 1.00 82.62 143 LEU A C 1
ATOM 1122 O O . LEU A 1 143 ? -9.197 7.545 22.854 1.00 82.62 143 LEU A O 1
ATOM 1126 N N . TYR A 1 144 ? -9.937 7.823 20.749 1.00 80.50 144 TYR A N 1
ATOM 1127 C CA . TYR A 1 144 ? -9.546 6.508 20.264 1.00 80.50 144 TYR A CA 1
ATOM 1128 C C . TYR A 1 144 ? -8.977 6.647 18.847 1.00 80.50 144 TYR A C 1
ATOM 1130 O O . TYR A 1 144 ? -9.657 7.234 18.001 1.00 80.50 144 TYR A O 1
ATOM 1138 N N . PRO A 1 145 ? -7.784 6.089 18.563 1.00 83.31 145 PRO A N 1
ATOM 1139 C CA . PRO A 1 145 ? -6.845 5.438 19.487 1.00 83.31 145 PRO A CA 1
ATOM 1140 C C . PRO A 1 145 ? -6.221 6.408 20.508 1.00 83.31 145 PRO A C 1
ATOM 1142 O O . PRO A 1 145 ? -6.410 7.621 20.427 1.00 83.31 145 PRO A O 1
ATOM 1145 N N . ASP A 1 146 ? -5.451 5.881 21.464 1.00 82.38 146 ASP A N 1
ATOM 1146 C CA . ASP A 1 146 ? -4.705 6.715 22.414 1.00 82.38 146 ASP A CA 1
ATOM 1147 C C . ASP A 1 146 ? 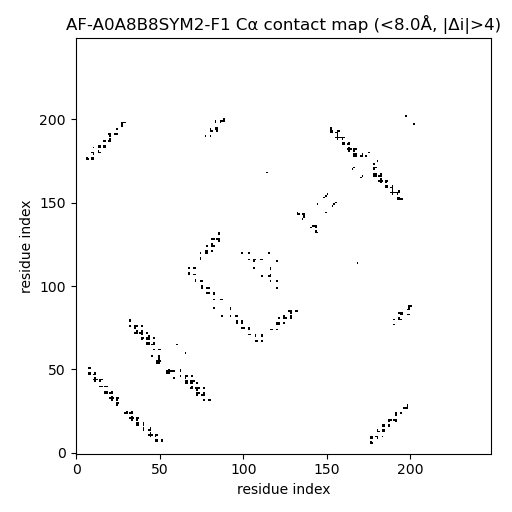-3.716 7.653 21.699 1.00 82.38 146 ASP A C 1
ATOM 1149 O O . ASP A 1 146 ? -3.113 7.299 20.681 1.00 82.38 146 ASP A O 1
ATOM 1153 N N . LYS A 1 147 ? -3.487 8.842 22.275 1.00 80.00 147 LYS A N 1
ATOM 1154 C CA . LYS A 1 147 ? -2.610 9.884 21.698 1.00 80.00 147 LYS A CA 1
ATOM 1155 C C . LYS A 1 147 ? -1.201 9.376 21.371 1.00 80.00 147 LYS A C 1
ATOM 1157 O O . LYS A 1 147 ? -0.622 9.780 20.367 1.00 80.00 147 LYS A O 1
ATOM 1162 N N . SER A 1 148 ? -0.656 8.478 22.193 1.00 80.25 148 SER A N 1
ATOM 1163 C CA . SER A 1 148 ? 0.671 7.887 21.981 1.00 80.25 148 SER A CA 1
ATOM 1164 C C . SER A 1 148 ? 0.716 6.979 20.751 1.00 80.25 148 SER A C 1
ATOM 1166 O O . SER A 1 148 ? 1.676 7.037 19.990 1.00 80.25 148 SER A O 1
ATOM 1168 N N . VAL A 1 149 ? -0.336 6.191 20.505 1.00 83.00 149 VAL A N 1
ATOM 1169 C CA . VAL A 1 149 ? -0.463 5.356 19.300 1.00 83.00 149 VAL A CA 1
ATOM 1170 C C . VAL A 1 149 ? -0.579 6.241 18.062 1.00 83.00 149 VAL A C 1
ATOM 1172 O O . VAL A 1 149 ? 0.037 5.952 17.034 1.00 83.00 149 VAL A O 1
ATOM 1175 N N . TYR A 1 150 ? -1.300 7.359 18.177 1.00 79.19 150 TYR A N 1
ATOM 1176 C CA . TYR A 1 150 ? -1.397 8.338 17.102 1.00 79.19 150 TYR A CA 1
ATOM 1177 C C . TYR A 1 150 ? -0.029 8.948 16.766 1.00 79.19 150 TYR A C 1
ATOM 1179 O O . TYR A 1 150 ? 0.381 8.929 15.610 1.00 79.19 150 TYR A O 1
ATOM 1187 N N . ALA A 1 151 ? 0.715 9.414 17.772 1.00 81.38 151 ALA A N 1
ATOM 1188 C CA . ALA A 1 151 ? 2.013 10.060 17.578 1.00 81.38 151 ALA A CA 1
ATOM 1189 C C . ALA A 1 151 ? 3.129 9.092 17.142 1.00 81.38 151 ALA A C 1
ATOM 1191 O O . ALA A 1 151 ? 3.999 9.476 16.369 1.00 81.38 151 ALA A O 1
ATOM 1192 N N . GLN A 1 152 ? 3.122 7.844 17.623 1.00 85.25 152 GLN A N 1
ATOM 1193 C CA . GLN A 1 152 ? 4.213 6.892 17.373 1.00 85.25 152 GLN A CA 1
ATOM 1194 C C . GLN A 1 152 ? 3.984 5.973 16.169 1.00 85.25 152 GLN A C 1
ATOM 1196 O O . GLN A 1 152 ? 4.947 5.403 15.661 1.00 85.25 152 GLN A O 1
ATOM 1201 N N . GLN A 1 153 ? 2.733 5.763 15.746 1.00 89.31 153 GLN A N 1
ATOM 1202 C CA . GLN A 1 153 ? 2.404 4.788 14.700 1.00 89.31 153 GLN A CA 1
ATOM 1203 C C . GLN A 1 153 ? 1.605 5.413 13.561 1.00 89.31 153 GLN A C 1
ATOM 1205 O O . GLN A 1 153 ? 2.069 5.435 12.424 1.00 89.31 153 GLN A O 1
ATOM 1210 N N . VAL A 1 154 ? 0.417 5.939 13.869 1.00 89.69 154 VAL A N 1
ATOM 1211 C CA . VAL A 1 154 ? -0.543 6.371 12.843 1.00 89.69 154 VAL A CA 1
ATOM 1212 C C . VAL A 1 154 ? -0.041 7.605 12.106 1.00 89.69 154 VAL A C 1
ATOM 1214 O O . VAL A 1 154 ? 0.013 7.593 10.884 1.00 89.69 154 VAL A O 1
ATOM 1217 N N . GLY A 1 155 ? 0.378 8.640 12.833 1.00 90.62 155 GLY A N 1
ATOM 1218 C CA . GLY A 1 155 ? 0.906 9.878 12.263 1.00 90.62 155 GLY A CA 1
ATOM 1219 C C . GLY A 1 155 ? 2.114 9.621 11.361 1.00 90.62 155 GLY A C 1
ATOM 1220 O O . GLY A 1 155 ? 2.014 9.865 10.162 1.00 90.62 155 GLY A O 1
ATOM 1221 N N . PRO A 1 156 ? 3.218 9.048 11.882 1.00 93.38 156 PRO A N 1
ATOM 1222 C CA . PRO A 1 156 ? 4.389 8.730 11.070 1.00 93.38 156 PRO A CA 1
ATOM 1223 C C . PRO A 1 156 ? 4.065 7.814 9.883 1.00 93.38 156 PRO A C 1
ATOM 1225 O O . PRO A 1 156 ? 4.522 8.067 8.771 1.00 93.38 156 PRO A O 1
ATOM 1228 N N . GLY A 1 157 ? 3.234 6.784 10.086 1.00 94.19 157 GLY A N 1
ATOM 1229 C CA . GLY A 1 157 ? 2.822 5.868 9.024 1.00 94.19 157 GLY A CA 1
ATOM 1230 C 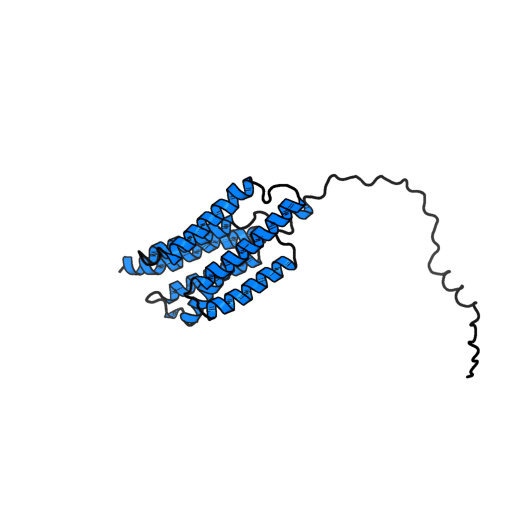C . GLY A 1 157 ? 2.043 6.560 7.903 1.00 94.19 157 GLY A C 1
ATOM 1231 O O . GLY A 1 157 ? 2.337 6.333 6.728 1.00 94.19 157 GLY A O 1
ATOM 1232 N N . LEU A 1 158 ? 1.103 7.446 8.245 1.00 94.00 158 LEU A N 1
ATOM 1233 C CA . LEU A 1 158 ? 0.364 8.255 7.274 1.00 94.00 158 LEU A CA 1
ATOM 1234 C C . LEU A 1 158 ? 1.265 9.281 6.579 1.00 94.00 158 LEU A C 1
ATOM 1236 O O . LEU A 1 158 ? 1.111 9.479 5.380 1.00 94.00 158 LEU A O 1
ATOM 1240 N N . CYS A 1 159 ? 2.233 9.885 7.277 1.00 95.62 159 CYS A N 1
ATOM 1241 C CA . CYS A 1 159 ? 3.205 10.796 6.665 1.00 95.62 159 CYS A CA 1
ATOM 1242 C C . CYS A 1 159 ? 4.064 10.088 5.611 1.00 95.62 159 CYS A C 1
ATOM 1244 O O . CYS A 1 159 ? 4.180 10.580 4.491 1.00 95.62 159 CYS A O 1
ATOM 1246 N N . PHE A 1 160 ? 4.617 8.911 5.927 1.00 96.94 160 PHE A N 1
ATOM 1247 C CA . PHE A 1 160 ? 5.355 8.109 4.947 1.00 96.94 160 PHE A CA 1
ATOM 1248 C C . PHE A 1 160 ? 4.462 7.634 3.796 1.00 96.94 160 PHE A C 1
ATOM 1250 O O . PHE A 1 160 ? 4.903 7.623 2.650 1.00 96.94 160 PHE A O 1
ATOM 1257 N N . GLY A 1 161 ? 3.198 7.298 4.075 1.00 95.75 161 GLY A N 1
ATOM 1258 C CA . GLY A 1 161 ? 2.221 6.940 3.045 1.00 95.75 161 GLY A CA 1
ATOM 1259 C C . GLY A 1 161 ? 1.914 8.108 2.104 1.00 95.75 161 GLY A C 1
ATOM 1260 O O . GLY A 1 161 ? 1.946 7.945 0.888 1.00 95.75 161 GLY A O 1
ATOM 1261 N N . ALA A 1 162 ? 1.688 9.304 2.649 1.00 95.38 162 ALA A N 1
ATOM 1262 C CA . ALA A 1 162 ? 1.477 10.522 1.872 1.00 95.38 162 ALA A CA 1
ATOM 1263 C C . ALA A 1 162 ? 2.714 10.881 1.039 1.00 95.38 162 ALA A C 1
ATOM 1265 O O . ALA A 1 162 ? 2.578 11.182 -0.144 1.00 95.38 162 ALA A O 1
ATOM 1266 N N . LEU A 1 163 ? 3.915 10.774 1.619 1.00 96.62 163 LEU A N 1
ATOM 1267 C CA . LEU A 1 163 ? 5.175 10.953 0.898 1.00 96.62 163 LEU A CA 1
ATOM 1268 C C . LEU A 1 163 ? 5.303 9.949 -0.255 1.00 96.62 163 LEU A C 1
ATOM 1270 O O . LEU A 1 163 ? 5.650 10.342 -1.363 1.00 96.62 163 LEU A O 1
ATOM 1274 N N . ALA A 1 164 ? 4.971 8.675 -0.034 1.00 96.00 164 ALA A N 1
ATOM 1275 C CA . ALA A 1 164 ? 4.991 7.659 -1.082 1.00 96.00 164 ALA A CA 1
ATOM 1276 C C . ALA A 1 164 ? 4.050 8.024 -2.249 1.00 96.00 164 ALA A C 1
ATOM 1278 O O . ALA A 1 164 ? 4.459 7.990 -3.408 1.00 96.00 164 ALA A O 1
ATOM 1279 N N . LEU A 1 165 ? 2.812 8.436 -1.967 1.00 94.06 165 LEU A N 1
ATOM 1280 C CA . LEU A 1 165 ? 1.879 8.864 -3.016 1.00 94.06 165 LEU A CA 1
ATOM 1281 C C . LEU A 1 165 ? 2.359 10.128 -3.735 1.00 94.06 165 LEU A C 1
ATOM 1283 O O . LEU A 1 165 ? 2.266 10.204 -4.957 1.00 94.06 165 LEU A O 1
ATOM 1287 N N . LEU A 1 166 ? 2.910 11.094 -2.997 1.00 94.94 166 LEU A N 1
ATOM 1288 C CA . LEU A 1 166 ? 3.475 12.316 -3.564 1.00 94.94 166 LEU A CA 1
ATOM 1289 C C . LEU A 1 166 ? 4.600 11.987 -4.561 1.00 94.94 166 LEU A C 1
ATOM 1291 O O . LEU A 1 166 ? 4.596 12.485 -5.686 1.00 94.94 166 LEU A O 1
ATOM 1295 N N . LEU A 1 167 ? 5.514 11.089 -4.179 1.00 94.31 167 LEU A N 1
ATOM 1296 C CA . LEU A 1 167 ? 6.599 10.613 -5.041 1.00 94.31 167 LEU A CA 1
ATOM 1297 C C . LEU A 1 167 ? 6.064 9.909 -6.292 1.00 94.31 167 LEU A C 1
ATOM 1299 O O . LEU A 1 167 ? 6.513 10.211 -7.392 1.00 94.31 167 LEU A O 1
ATOM 1303 N N . ARG A 1 168 ? 5.081 9.014 -6.130 1.00 91.62 168 ARG A N 1
ATOM 1304 C CA . ARG A 1 168 ? 4.466 8.241 -7.224 1.00 91.62 168 ARG A CA 1
ATOM 1305 C C . ARG A 1 168 ? 3.771 9.123 -8.264 1.00 91.62 168 ARG A C 1
ATOM 1307 O O . ARG A 1 168 ? 3.762 8.770 -9.439 1.00 91.62 168 ARG A O 1
ATOM 1314 N N . PHE A 1 169 ? 3.145 10.214 -7.830 1.00 91.12 169 PHE A N 1
ATOM 1315 C CA . PHE A 1 169 ? 2.198 10.964 -8.657 1.00 91.12 169 PHE A CA 1
ATOM 1316 C C . PHE A 1 169 ? 2.680 12.325 -9.141 1.00 91.12 169 PHE A C 1
ATOM 1318 O O . PHE A 1 169 ? 2.207 12.774 -10.179 1.00 91.12 169 PHE A O 1
ATOM 1325 N N . PHE A 1 170 ? 3.575 12.980 -8.401 1.00 91.19 170 PHE A N 1
ATOM 1326 C CA . PHE A 1 170 ? 4.012 14.343 -8.718 1.00 91.19 170 PHE A CA 1
ATOM 1327 C C . PHE A 1 170 ? 5.492 14.425 -9.080 1.00 91.19 170 PHE A C 1
ATOM 1329 O O . PHE A 1 170 ? 5.874 15.258 -9.894 1.00 91.19 170 PHE A O 1
ATOM 1336 N N . PHE A 1 171 ? 6.330 13.570 -8.490 1.00 91.69 171 PHE A N 1
ATOM 1337 C CA . PHE A 1 171 ? 7.784 13.635 -8.678 1.00 91.69 171 PHE A CA 1
ATOM 1338 C C . PHE A 1 171 ? 8.345 12.511 -9.545 1.00 91.69 171 PHE A C 1
ATOM 1340 O O . PHE A 1 171 ? 9.537 12.512 -9.846 1.00 91.69 171 PHE A O 1
ATOM 1347 N N . GLN A 1 172 ? 7.516 11.545 -9.941 1.00 88.19 172 GLN A N 1
ATOM 1348 C CA . GLN A 1 172 ? 7.989 10.327 -10.591 1.00 88.19 172 GLN A CA 1
ATOM 1349 C C . GLN A 1 172 ? 8.737 10.588 -11.907 1.00 88.19 172 GLN A C 1
ATOM 1351 O O . GLN A 1 172 ? 9.683 9.863 -12.206 1.00 88.19 172 GLN A O 1
ATOM 1356 N N . ASP A 1 173 ? 8.370 11.635 -12.646 1.00 87.88 173 ASP A N 1
ATOM 1357 C CA . ASP A 1 173 ? 8.963 11.946 -13.952 1.00 87.88 173 ASP A CA 1
ATOM 1358 C C . ASP A 1 173 ? 10.313 12.678 -13.869 1.00 87.88 173 ASP A C 1
ATOM 1360 O O . ASP A 1 173 ? 10.978 12.838 -14.887 1.00 87.88 173 ASP A O 1
ATOM 1364 N N . TRP A 1 174 ? 10.748 13.108 -12.677 1.00 85.88 174 TRP A N 1
ATOM 1365 C CA . TRP A 1 174 ? 12.018 13.828 -12.516 1.00 85.88 174 TRP A CA 1
ATOM 1366 C C . TRP A 1 174 ? 13.216 12.898 -12.730 1.00 85.88 174 TRP A C 1
ATOM 1368 O O . TRP A 1 174 ? 14.036 13.118 -13.609 1.00 85.88 174 TRP A O 1
ATOM 1378 N N . GLU A 1 175 ? 13.304 11.837 -11.926 1.00 88.88 175 GLU A N 1
ATOM 1379 C CA . GLU A 1 175 ? 14.338 10.802 -12.015 1.00 88.88 175 GLU A CA 1
ATOM 1380 C C . GLU A 1 175 ? 13.711 9.460 -11.615 1.00 88.88 175 GLU A C 1
ATOM 1382 O O . GLU A 1 175 ? 13.882 8.989 -10.484 1.00 88.88 175 GLU A O 1
ATOM 1387 N N . TYR A 1 176 ? 12.951 8.861 -12.542 1.00 88.06 176 TYR A N 1
ATOM 1388 C CA . TYR A 1 176 ? 12.112 7.677 -12.305 1.00 88.06 176 TYR A CA 1
ATOM 1389 C C . TYR A 1 176 ? 12.797 6.612 -11.448 1.00 88.06 176 TYR A C 1
ATOM 1391 O O . TYR A 1 176 ? 12.263 6.208 -10.421 1.00 88.06 176 TYR A O 1
ATOM 1399 N N . THR A 1 177 ? 14.013 6.204 -11.810 1.00 89.38 177 THR A N 1
ATOM 1400 C CA . THR A 1 177 ? 14.793 5.210 -11.068 1.00 89.38 177 THR A CA 1
ATOM 1401 C C . THR A 1 177 ? 14.884 5.525 -9.577 1.00 89.38 177 THR A C 1
ATOM 1403 O O . THR A 1 177 ? 14.594 4.664 -8.747 1.00 89.38 177 THR A O 1
ATOM 1406 N N . TYR A 1 178 ? 15.316 6.734 -9.223 1.00 90.50 178 TYR A N 1
ATOM 1407 C CA . TYR A 1 178 ? 15.576 7.108 -7.835 1.00 90.50 178 TYR A CA 1
ATOM 1408 C C . TYR A 1 178 ? 14.279 7.412 -7.096 1.00 90.50 178 TYR A C 1
ATOM 1410 O O . TYR A 1 178 ? 14.077 6.916 -5.988 1.00 90.50 178 TYR A O 1
ATOM 1418 N N . VAL A 1 179 ? 13.376 8.164 -7.728 1.00 94.00 179 VAL A N 1
ATOM 1419 C CA . VAL A 1 179 ? 12.096 8.555 -7.130 1.00 94.00 179 VAL A CA 1
ATOM 1420 C C . VAL A 1 179 ? 11.213 7.332 -6.890 1.00 94.00 179 VAL A C 1
ATOM 1422 O O . VAL A 1 179 ? 10.673 7.172 -5.797 1.00 94.00 179 VAL A O 1
ATOM 1425 N N . HIS A 1 180 ? 11.120 6.425 -7.864 1.00 94.12 180 HIS A N 1
ATOM 1426 C CA . HIS A 1 180 ? 10.329 5.201 -7.744 1.00 94.12 180 HIS A CA 1
ATOM 1427 C C . HIS A 1 180 ? 10.944 4.215 -6.739 1.00 94.12 180 HIS A C 1
ATOM 1429 O O . HIS A 1 180 ? 10.229 3.576 -5.967 1.00 94.12 180 HIS A O 1
ATOM 1435 N N . SER A 1 181 ? 12.277 4.150 -6.660 1.00 94.69 181 SER A N 1
ATOM 1436 C CA . SER A 1 181 ? 12.947 3.343 -5.633 1.00 94.69 181 SER A CA 1
ATOM 1437 C C . SER A 1 181 ? 12.728 3.901 -4.225 1.00 94.69 181 SER A C 1
ATOM 1439 O O . SER A 1 181 ? 12.470 3.153 -3.282 1.00 94.69 181 SER A O 1
ATOM 1441 N N . PHE A 1 182 ? 12.783 5.225 -4.063 1.00 95.56 182 PHE A N 1
ATOM 1442 C CA . PHE A 1 182 ? 12.496 5.875 -2.786 1.00 95.56 182 PHE A CA 1
ATOM 1443 C C . PHE A 1 182 ? 11.020 5.734 -2.394 1.00 95.56 182 PHE A C 1
ATOM 1445 O O . PHE A 1 182 ? 10.711 5.523 -1.220 1.00 95.56 182 PHE A O 1
ATOM 1452 N N . TYR A 1 183 ? 10.117 5.746 -3.377 1.00 96.44 183 TYR A N 1
ATOM 1453 C CA . TYR A 1 183 ? 8.709 5.405 -3.200 1.00 96.44 183 TYR A CA 1
ATOM 1454 C C . TYR A 1 183 ? 8.525 4.017 -2.560 1.00 96.44 183 TYR A C 1
ATOM 1456 O O . TYR A 1 183 ? 7.778 3.915 -1.586 1.00 96.44 183 TYR A O 1
ATOM 1464 N N . HIS A 1 184 ? 9.238 2.976 -3.015 1.00 96.88 184 HIS A N 1
ATOM 1465 C CA . HIS A 1 184 ? 9.165 1.639 -2.402 1.00 96.88 184 HIS A CA 1
ATOM 1466 C C . HIS A 1 184 ? 9.567 1.653 -0.924 1.00 96.88 184 HIS A C 1
ATOM 1468 O O . HIS A 1 184 ? 8.864 1.094 -0.080 1.00 96.88 184 HIS A O 1
ATOM 1474 N N . CYS A 1 185 ? 10.666 2.335 -0.595 1.00 97.31 185 CYS A N 1
ATOM 1475 C CA . CYS A 1 185 ? 11.141 2.459 0.781 1.00 97.31 185 CYS A CA 1
ATOM 1476 C C . CYS A 1 185 ? 10.138 3.214 1.667 1.00 97.31 185 CYS A C 1
ATOM 1478 O O . CYS A 1 185 ? 9.800 2.742 2.753 1.00 97.31 185 CYS A O 1
ATOM 1480 N N . ALA A 1 186 ? 9.625 4.359 1.203 1.00 97.62 186 ALA A N 1
ATOM 1481 C CA . ALA A 1 186 ? 8.629 5.144 1.932 1.00 97.62 186 ALA A CA 1
ATOM 1482 C C . ALA A 1 186 ? 7.335 4.345 2.155 1.00 97.62 186 ALA A C 1
ATOM 1484 O O . ALA A 1 186 ? 6.790 4.331 3.261 1.00 97.62 186 ALA A O 1
ATOM 1485 N N . LEU A 1 187 ? 6.881 3.613 1.135 1.00 97.25 187 LEU A N 1
ATOM 1486 C CA . LEU A 1 187 ? 5.694 2.773 1.227 1.00 97.25 187 LEU A CA 1
ATOM 1487 C C . LEU A 1 187 ? 5.882 1.621 2.223 1.00 97.25 187 LEU A C 1
ATOM 1489 O O . LEU A 1 187 ? 5.021 1.385 3.071 1.00 97.25 187 LEU A O 1
ATOM 1493 N N . ALA A 1 188 ? 7.025 0.936 2.177 1.00 97.31 188 ALA A N 1
ATOM 1494 C CA . ALA A 1 188 ? 7.332 -0.137 3.113 1.00 97.31 188 ALA A CA 1
ATOM 1495 C C . ALA A 1 188 ? 7.387 0.357 4.568 1.00 97.31 188 ALA A C 1
ATOM 1497 O O . ALA A 1 188 ? 6.826 -0.283 5.463 1.00 97.31 188 ALA A O 1
ATOM 1498 N N . MET A 1 189 ? 8.001 1.522 4.805 1.00 97.00 189 MET A N 1
ATOM 1499 C CA . MET A 1 189 ? 8.016 2.163 6.124 1.00 97.00 189 MET A CA 1
ATOM 1500 C C . MET A 1 189 ? 6.604 2.505 6.603 1.00 97.00 189 MET A C 1
ATOM 1502 O O . MET A 1 189 ? 6.276 2.254 7.765 1.00 97.00 189 MET A O 1
ATOM 1506 N N . SER A 1 190 ? 5.745 3.005 5.708 1.00 97.06 190 SER A N 1
ATOM 1507 C CA . SER A 1 190 ? 4.332 3.249 6.007 1.00 97.06 190 SER A CA 1
ATOM 1508 C C . SER A 1 190 ? 3.632 1.973 6.488 1.00 97.06 190 SER A C 1
ATOM 1510 O O . SER A 1 190 ? 3.034 1.983 7.564 1.00 97.06 190 SER A O 1
ATOM 1512 N N . PHE A 1 191 ? 3.773 0.847 5.780 1.00 96.81 191 PHE A N 1
ATOM 1513 C CA . PHE A 1 191 ? 3.141 -0.421 6.175 1.00 96.81 191 PHE A CA 1
ATOM 1514 C C . PHE A 1 191 ? 3.631 -0.942 7.531 1.00 96.81 191 PHE A C 1
ATOM 1516 O O . PHE A 1 191 ? 2.820 -1.340 8.368 1.00 96.81 191 PHE A O 1
ATOM 1523 N N . VAL A 1 192 ? 4.941 -0.890 7.799 1.00 95.94 192 VAL A N 1
ATOM 1524 C CA . VAL A 1 192 ? 5.508 -1.311 9.095 1.00 95.94 192 VAL A CA 1
ATOM 1525 C C . VAL A 1 192 ? 4.931 -0.497 10.261 1.00 95.94 192 VAL A C 1
ATOM 1527 O O . VAL A 1 192 ? 4.665 -1.051 11.336 1.00 95.94 192 VAL A O 1
ATOM 1530 N N . LEU A 1 193 ? 4.753 0.812 10.058 1.00 94.38 193 LEU A N 1
ATOM 1531 C CA . LEU A 1 193 ? 4.274 1.745 11.078 1.00 94.38 193 LEU A CA 1
ATOM 1532 C C . LEU A 1 193 ? 2.757 1.676 11.275 1.00 94.38 193 LEU A C 1
ATOM 1534 O O . LEU A 1 193 ? 2.307 1.674 12.422 1.00 94.38 193 LEU A O 1
ATOM 1538 N N . LEU A 1 194 ? 1.987 1.582 10.184 1.00 93.44 194 LEU A N 1
ATOM 1539 C CA . LEU A 1 194 ? 0.523 1.512 10.213 1.00 93.44 194 LEU A CA 1
ATOM 1540 C C . LEU A 1 194 ? 0.011 0.197 10.803 1.00 93.44 194 LEU A C 1
ATOM 1542 O O . LEU A 1 194 ? -1.066 0.187 11.400 1.00 93.44 194 LEU A O 1
ATOM 1546 N N . LEU A 1 195 ? 0.775 -0.897 10.692 1.00 92.06 195 LEU A N 1
ATOM 1547 C CA . LEU A 1 195 ? 0.397 -2.150 11.335 1.00 92.06 195 LEU A CA 1
ATOM 1548 C C . LEU A 1 195 ? 0.337 -1.980 12.861 1.00 92.06 195 LEU A C 1
ATOM 1550 O O . LEU A 1 195 ? 1.345 -1.622 13.489 1.00 92.06 195 LEU A O 1
ATOM 1554 N N . PRO A 1 196 ? -0.794 -2.315 13.509 1.00 87.06 196 PRO A N 1
ATOM 1555 C CA . PRO A 1 196 ? -0.868 -2.325 14.962 1.00 87.06 196 PRO A CA 1
ATOM 1556 C C . PRO A 1 196 ? 0.155 -3.294 15.572 1.00 87.06 196 PRO A C 1
ATOM 1558 O O . PRO A 1 196 ? 0.526 -4.308 14.977 1.00 87.06 196 PRO A O 1
ATOM 1561 N N . LYS A 1 197 ? 0.631 -3.009 16.790 1.00 84.06 197 LYS A N 1
ATOM 1562 C CA . LYS A 1 197 ? 1.527 -3.925 17.531 1.00 84.06 197 LYS A CA 1
ATOM 1563 C C . LYS A 1 197 ? 0.811 -5.195 18.003 1.00 84.06 197 LYS A C 1
ATOM 1565 O O . LYS A 1 197 ? 1.452 -6.226 18.185 1.00 84.06 197 LYS A O 1
ATOM 1570 N N . VAL A 1 198 ? -0.506 -5.115 18.201 1.00 74.81 198 VAL A N 1
ATOM 1571 C CA . VAL A 1 198 ? -1.349 -6.207 18.700 1.00 74.81 198 VAL A CA 1
ATOM 1572 C C . VAL A 1 198 ? -2.549 -6.379 17.763 1.00 74.81 198 VAL A C 1
ATOM 1574 O O . VAL A 1 198 ? -3.240 -5.387 17.525 1.00 74.81 198 VAL A O 1
ATOM 1577 N N . PRO A 1 199 ? -2.826 -7.596 17.258 1.00 66.75 199 PRO A N 1
ATOM 1578 C CA . PRO A 1 199 ? -3.971 -7.854 16.387 1.00 66.75 199 PRO A CA 1
ATOM 1579 C C . PRO A 1 199 ? -5.314 -7.739 17.124 1.00 66.75 199 PRO A C 1
ATOM 1581 O O . PRO A 1 199 ? -5.397 -7.990 18.333 1.00 66.75 199 PRO A O 1
ATOM 1584 N N . ALA A 1 200 ? -6.366 -7.408 16.366 1.00 58.25 200 ALA A N 1
ATOM 1585 C CA . ALA A 1 200 ? -7.704 -7.038 16.849 1.00 58.25 200 ALA A CA 1
ATOM 1586 C C . ALA A 1 200 ? -8.363 -8.057 17.809 1.00 58.25 200 ALA A C 1
ATOM 1588 O O . ALA A 1 200 ? -9.135 -7.682 18.685 1.00 58.25 200 ALA A O 1
ATOM 1589 N N . GLY A 1 201 ? -7.985 -9.340 17.761 1.00 50.69 201 GLY A N 1
ATOM 1590 C CA . GLY A 1 201 ? -8.523 -10.377 18.657 1.00 50.69 201 GLY A CA 1
ATOM 1591 C C . GLY A 1 201 ? -7.820 -10.532 20.016 1.00 50.69 201 GLY A C 1
ATOM 1592 O O . GLY A 1 201 ? -8.407 -11.072 20.952 1.00 50.69 201 GLY A O 1
ATOM 1593 N N . LYS A 1 202 ? -6.573 -10.063 20.174 1.00 48.53 202 LYS A N 1
ATOM 1594 C CA . LYS A 1 202 ? -5.758 -10.344 21.379 1.00 48.53 202 LYS A CA 1
ATOM 1595 C C . LYS A 1 202 ? -5.902 -9.292 22.484 1.00 48.53 202 LYS A C 1
ATOM 1597 O O . LYS A 1 202 ? -5.628 -9.579 23.647 1.00 48.53 202 LYS A O 1
ATOM 1602 N N . LYS A 1 203 ? -6.379 -8.084 22.150 1.00 51.34 203 LYS A N 1
ATOM 1603 C CA . LYS A 1 203 ? -6.661 -7.022 23.139 1.00 51.34 203 LYS A CA 1
ATOM 1604 C C . LYS A 1 203 ? -7.765 -7.429 24.128 1.00 51.34 203 LYS A C 1
ATOM 1606 O O . LYS A 1 203 ? -7.737 -7.012 25.283 1.00 51.34 203 LYS A O 1
ATOM 1611 N N . ARG A 1 204 ? -8.710 -8.278 23.706 1.00 47.66 204 ARG A N 1
ATOM 1612 C CA . ARG A 1 204 ? -9.867 -8.695 24.519 1.00 47.66 204 ARG A CA 1
ATOM 1613 C C . ARG A 1 204 ? -9.567 -9.786 25.550 1.00 47.66 204 ARG A C 1
ATOM 1615 O O . ARG A 1 204 ? -10.267 -9.851 26.553 1.00 47.66 204 ARG A O 1
ATOM 1622 N N . THR A 1 205 ? -8.526 -10.603 25.373 1.00 42.34 205 THR A N 1
ATOM 1623 C CA . THR A 1 205 ? -8.175 -11.640 26.366 1.00 42.34 205 THR A CA 1
ATOM 1624 C C . THR A 1 205 ? -7.438 -11.081 27.582 1.00 42.34 205 THR A C 1
ATOM 1626 O O . THR A 1 205 ? -7.525 -11.665 28.657 1.00 42.34 205 THR A O 1
ATOM 1629 N N . PHE A 1 206 ? -6.736 -9.950 27.439 1.00 42.50 206 PHE A N 1
ATOM 1630 C CA . PHE A 1 206 ? -5.971 -9.338 28.535 1.00 42.50 206 PHE A CA 1
ATOM 1631 C C . PHE A 1 206 ? -6.776 -8.308 29.348 1.00 42.50 206 PHE A C 1
ATOM 1633 O O . PHE A 1 206 ? -6.413 -7.993 30.474 1.00 42.50 206 PHE A O 1
ATOM 1640 N N . SER A 1 207 ? -7.908 -7.829 28.824 1.00 38.28 207 SER A N 1
ATOM 1641 C CA . SER A 1 207 ? -8.827 -6.938 29.543 1.00 38.28 207 SER A CA 1
ATOM 1642 C C . SER A 1 207 ? -10.069 -7.704 30.023 1.00 38.28 207 SER A C 1
ATOM 1644 O O . SER A 1 207 ? -11.202 -7.385 29.673 1.00 38.28 207 SER A O 1
ATOM 1646 N N . ARG A 1 208 ? -9.864 -8.760 30.821 1.00 41.69 208 ARG A N 1
ATOM 1647 C CA . ARG A 1 208 ? -10.880 -9.192 31.792 1.00 41.69 208 ARG A CA 1
ATOM 1648 C C . ARG A 1 208 ? -10.599 -8.418 33.078 1.00 41.69 208 ARG A C 1
ATOM 1650 O O . ARG A 1 208 ? -9.486 -8.480 33.589 1.00 41.69 208 ARG A O 1
ATOM 1657 N N . GLY A 1 209 ? -11.594 -7.654 33.530 1.00 37.88 209 GLY A N 1
ATOM 1658 C CA . GLY A 1 209 ? -11.563 -6.844 34.748 1.00 37.88 209 GLY A CA 1
ATOM 1659 C C . GLY A 1 209 ? -11.257 -7.643 36.027 1.00 37.88 209 GLY A C 1
ATOM 1660 O O . GLY A 1 209 ? -10.979 -8.844 35.962 1.00 37.88 209 GLY A O 1
ATOM 1661 N N . PRO A 1 210 ? -11.275 -6.981 37.199 1.00 40.06 210 PRO A N 1
ATOM 1662 C CA . PRO A 1 210 ? -10.783 -7.551 38.448 1.00 40.06 210 PRO A CA 1
ATOM 1663 C C . PRO A 1 210 ? -11.452 -8.896 38.730 1.00 40.06 210 PRO A C 1
ATOM 1665 O O . PRO A 1 210 ? -12.670 -9.037 38.618 1.00 40.06 210 PRO A O 1
ATOM 1668 N N . ARG A 1 211 ? -10.635 -9.895 39.085 1.00 40.38 211 ARG A N 1
ATOM 1669 C CA . ARG A 1 211 ? -11.105 -11.203 39.545 1.00 40.38 211 ARG A CA 1
ATOM 1670 C C . ARG A 1 211 ? -11.945 -10.993 40.805 1.00 40.38 211 ARG A C 1
ATOM 1672 O O . ARG A 1 211 ? -11.408 -10.977 41.907 1.00 40.38 211 ARG A O 1
ATOM 1679 N N . SER A 1 212 ? -13.261 -10.883 40.663 1.00 41.47 212 SER A N 1
ATOM 1680 C CA . SER A 1 212 ? -14.164 -11.300 41.728 1.00 41.47 212 SER A CA 1
ATOM 1681 C C . SER A 1 212 ? -13.984 -12.811 41.854 1.00 41.47 212 SER A C 1
ATOM 1683 O O . SER A 1 212 ? -14.449 -13.572 41.002 1.00 41.47 212 SER A O 1
ATOM 1685 N N . GLY A 1 213 ? -13.202 -13.233 42.849 1.00 38.00 213 GLY A N 1
ATOM 1686 C CA . GLY A 1 213 ? -13.006 -14.645 43.151 1.00 38.00 213 GLY A CA 1
ATOM 1687 C C . GLY A 1 213 ? -14.355 -15.349 43.335 1.00 38.00 213 GLY A C 1
ATOM 1688 O O . GLY A 1 213 ? -15.323 -14.714 43.768 1.00 38.00 213 GLY A O 1
ATOM 1689 N N . PRO A 1 214 ? -14.462 -16.645 43.004 1.00 38.41 214 PRO A N 1
ATOM 1690 C CA . PRO A 1 214 ? -15.671 -17.386 43.305 1.00 38.41 214 PRO A CA 1
ATOM 1691 C C . PRO A 1 214 ? -15.854 -17.382 44.826 1.00 38.41 214 PRO A C 1
ATOM 1693 O O . PRO A 1 214 ? -15.039 -17.929 45.570 1.00 38.41 214 PRO A O 1
ATOM 1696 N N . LYS A 1 215 ? -16.927 -16.733 45.293 1.00 38.25 215 LYS A N 1
ATOM 1697 C CA . LYS A 1 215 ? -17.423 -16.882 46.661 1.00 38.25 215 LYS A CA 1
ATOM 1698 C C . LYS A 1 215 ? -17.671 -18.377 46.848 1.00 38.25 215 LYS A C 1
ATOM 1700 O O . LYS A 1 215 ? -18.566 -18.938 46.218 1.00 38.25 215 LYS A O 1
ATOM 1705 N N . ARG A 1 216 ? -16.825 -19.019 47.652 1.00 37.00 216 ARG A N 1
ATOM 1706 C CA . ARG A 1 216 ? -16.922 -20.423 48.056 1.00 37.00 216 ARG A CA 1
ATOM 1707 C C . ARG A 1 216 ? -18.294 -20.597 48.720 1.00 37.00 216 ARG A C 1
ATOM 1709 O O . ARG A 1 216 ? -18.452 -20.275 49.892 1.00 37.00 216 ARG A O 1
ATOM 1716 N N . ARG A 1 217 ? -19.318 -21.004 47.959 1.00 38.75 217 ARG A N 1
ATOM 1717 C CA . ARG A 1 217 ? -20.569 -21.494 48.549 1.00 38.75 217 ARG A CA 1
ATOM 1718 C C . ARG A 1 217 ? -20.200 -22.757 49.312 1.00 38.75 217 ARG A C 1
ATOM 1720 O O . ARG A 1 217 ? -19.543 -23.636 48.757 1.00 38.75 217 ARG A O 1
ATOM 1727 N N . SER A 1 218 ? -20.557 -22.788 50.589 1.00 35.41 218 SER A N 1
ATOM 1728 C CA . SER A 1 218 ? -20.418 -23.962 51.434 1.00 35.41 218 SER A CA 1
ATOM 1729 C C . SER A 1 218 ? -21.063 -25.154 50.737 1.00 35.41 218 SER A C 1
ATOM 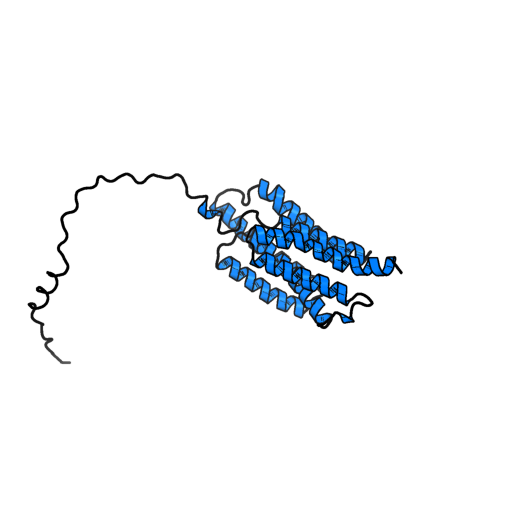1731 O O . SER A 1 218 ? -22.229 -25.095 50.346 1.00 35.41 218 SER A O 1
ATOM 1733 N N . LEU A 1 219 ? -20.279 -26.213 50.564 1.00 35.25 219 LEU A N 1
ATOM 1734 C CA . LEU A 1 219 ? -20.755 -27.525 50.157 1.00 35.25 219 LEU A CA 1
ATOM 1735 C C . LEU A 1 219 ? -21.766 -27.991 51.218 1.00 35.25 219 LEU A C 1
ATOM 1737 O O . LEU A 1 219 ? -21.383 -28.244 52.358 1.00 35.25 219 LEU A O 1
ATOM 1741 N N . GLN A 1 220 ? -23.047 -28.063 50.862 1.00 39.97 220 GLN A N 1
ATOM 1742 C CA . GLN A 1 220 ? -23.963 -28.991 51.521 1.00 39.97 220 GLN A CA 1
ATOM 1743 C C . GLN A 1 220 ? -23.715 -30.383 50.918 1.00 39.97 220 GLN A C 1
ATOM 1745 O O . GLN A 1 220 ? -23.467 -30.473 49.711 1.00 39.97 220 GLN A O 1
ATOM 1750 N N . PRO A 1 221 ? -23.723 -31.456 51.723 1.00 36.84 221 PRO A N 1
ATOM 1751 C CA . PRO A 1 221 ? -23.487 -32.800 51.220 1.00 36.84 221 PRO A CA 1
ATOM 1752 C C . PRO A 1 221 ? -24.628 -33.222 50.290 1.00 36.84 221 PRO A C 1
ATOM 1754 O O . PRO A 1 221 ? -25.805 -33.091 50.622 1.00 36.84 221 PRO A O 1
ATOM 1757 N N . ALA A 1 222 ? -24.246 -33.700 49.106 1.00 37.66 222 ALA A N 1
ATOM 1758 C CA . ALA A 1 222 ? -25.147 -34.243 48.107 1.00 37.66 222 ALA A CA 1
ATOM 1759 C C . ALA A 1 222 ? -25.888 -35.459 48.675 1.00 37.66 222 ALA A C 1
ATOM 1761 O O . ALA A 1 222 ? -25.269 -36.436 49.100 1.00 37.66 222 ALA A O 1
ATOM 1762 N N . SER A 1 223 ? -27.217 -35.396 48.658 1.00 38.78 223 SER A N 1
ATOM 1763 C CA . SER A 1 223 ? -28.066 -36.572 48.742 1.00 38.78 223 SER A CA 1
ATOM 1764 C C . SER A 1 223 ? -27.790 -37.476 47.538 1.00 38.78 223 SER A C 1
ATOM 1766 O O . SER A 1 223 ? -27.675 -37.032 46.395 1.00 38.78 223 SER A O 1
ATOM 1768 N N . VAL A 1 224 ? -27.630 -38.757 47.846 1.00 45.66 224 VAL A N 1
ATOM 1769 C CA . VAL A 1 224 ? -27.327 -39.864 46.941 1.00 45.66 224 VAL A CA 1
ATOM 1770 C C . VAL A 1 224 ? -28.372 -39.940 45.822 1.00 45.66 224 VAL A C 1
ATOM 1772 O O . VAL A 1 224 ? -29.568 -40.015 46.096 1.00 45.66 224 VAL A O 1
ATOM 1775 N N . LEU A 1 225 ? -27.922 -39.922 44.564 1.00 42.12 225 LEU A N 1
ATOM 1776 C CA . LEU A 1 225 ? -28.762 -40.179 43.393 1.00 42.12 225 LEU A CA 1
ATOM 1777 C C . LEU A 1 225 ? -28.717 -41.689 43.071 1.00 42.12 225 LEU A C 1
ATOM 1779 O O . LEU A 1 225 ? -27.614 -42.235 42.985 1.00 42.12 225 LEU A O 1
ATOM 1783 N N . PRO A 1 226 ? -29.863 -42.371 42.900 1.00 42.66 226 PRO A N 1
ATOM 1784 C CA . PRO A 1 226 ? -29.897 -43.803 42.626 1.00 42.66 226 PRO A CA 1
ATOM 1785 C C . PRO A 1 226 ? -29.487 -44.138 41.183 1.00 42.66 226 PRO A C 1
ATOM 1787 O O . PRO A 1 226 ? -29.598 -43.335 40.256 1.00 42.66 226 PRO A O 1
ATOM 1790 N N . THR A 1 227 ? -28.965 -45.352 41.023 1.00 49.56 227 THR A N 1
ATOM 1791 C CA . THR A 1 227 ? -28.393 -45.927 39.798 1.00 49.56 227 THR A CA 1
ATOM 1792 C C . THR A 1 227 ? -29.431 -46.232 38.699 1.00 49.56 227 THR A C 1
ATOM 1794 O O . THR A 1 227 ? -30.615 -46.376 38.996 1.00 49.56 227 THR A O 1
ATOM 1797 N N . PRO A 1 228 ? -29.007 -46.424 37.429 1.00 43.66 228 PRO A N 1
ATOM 1798 C CA . PRO A 1 228 ? -29.875 -46.447 36.236 1.00 43.66 228 PRO A CA 1
ATOM 1799 C C . PRO A 1 228 ? -30.874 -47.615 36.115 1.00 43.66 228 PRO A C 1
ATOM 1801 O O . PRO A 1 228 ? -31.546 -47.729 35.093 1.00 43.66 228 PRO A O 1
ATOM 1804 N N . ALA A 1 229 ? -30.973 -48.495 37.113 1.00 46.75 229 ALA A N 1
ATOM 1805 C CA . ALA A 1 229 ? -31.795 -49.704 37.052 1.00 46.75 229 ALA A CA 1
ATOM 1806 C C . ALA A 1 229 ? -33.264 -49.486 37.477 1.00 46.75 229 ALA A C 1
ATOM 1808 O O . ALA A 1 229 ? -34.126 -50.269 37.086 1.00 46.75 229 ALA A O 1
ATOM 1809 N N . GLU A 1 230 ? -33.590 -48.414 38.210 1.00 45.00 230 GLU A N 1
ATOM 1810 C CA . GLU A 1 230 ? -34.959 -48.177 38.718 1.00 45.00 230 GLU A CA 1
ATOM 1811 C C . GLU A 1 230 ? -35.866 -47.373 37.766 1.00 45.00 230 GLU A C 1
ATOM 1813 O O . GLU A 1 230 ? -37.088 -47.390 37.910 1.00 45.00 230 GLU A O 1
ATOM 1818 N N . ALA A 1 231 ? -35.316 -46.730 36.731 1.00 45.34 231 ALA A N 1
ATOM 1819 C CA . ALA A 1 231 ? -36.097 -45.911 35.794 1.00 45.34 231 ALA A CA 1
ATOM 1820 C C . ALA A 1 231 ? -36.922 -46.727 34.771 1.00 45.34 231 ALA A C 1
ATOM 1822 O O . ALA A 1 231 ? -37.773 -46.168 34.078 1.00 45.34 231 ALA A O 1
ATOM 1823 N N . CYS A 1 232 ? -36.691 -48.042 34.665 1.00 38.97 232 CYS A N 1
ATOM 1824 C CA . CYS A 1 232 ? -37.330 -48.894 33.655 1.00 38.97 232 CYS A CA 1
ATOM 1825 C C . CYS A 1 232 ? -38.692 -49.469 34.104 1.00 38.97 232 CYS A C 1
ATOM 1827 O O . CYS A 1 232 ? -39.509 -49.837 33.266 1.00 38.97 232 CYS A O 1
ATOM 1829 N N . SER A 1 233 ? -38.988 -49.498 35.410 1.00 45.06 233 SER A N 1
ATOM 1830 C CA . SER A 1 233 ? -40.197 -50.166 35.931 1.00 45.06 233 SER A CA 1
ATOM 1831 C C . SER A 1 233 ? -41.453 -49.272 35.958 1.00 45.06 233 SER A C 1
ATOM 1833 O O . SER A 1 233 ? -42.577 -49.763 35.959 1.00 45.06 233 SER A O 1
ATOM 1835 N N . GLN A 1 234 ? -41.303 -47.942 35.918 1.00 44.91 234 GLN A N 1
ATOM 1836 C CA . GLN A 1 234 ? -42.435 -47.007 36.070 1.00 44.91 234 GLN A CA 1
ATOM 1837 C C . GLN A 1 234 ? -43.140 -46.614 34.760 1.00 44.91 234 GLN A C 1
ATOM 1839 O O . GLN A 1 234 ? -44.126 -45.883 34.791 1.00 44.91 234 GLN A O 1
ATOM 1844 N N . ARG A 1 235 ? -42.670 -47.089 33.598 1.00 43.34 235 ARG A N 1
ATOM 1845 C CA . ARG A 1 235 ? -43.218 -46.709 32.279 1.00 43.34 235 ARG A CA 1
ATOM 1846 C C . ARG A 1 235 ? -44.155 -47.765 31.666 1.00 43.34 235 ARG A C 1
ATOM 1848 O O . ARG A 1 235 ? -44.449 -47.680 30.479 1.00 43.34 235 ARG A O 1
ATOM 1855 N N . LEU A 1 236 ? -44.620 -48.749 32.444 1.00 44.72 236 LEU A N 1
ATOM 1856 C CA . LEU A 1 236 ? -45.512 -49.818 31.956 1.00 44.72 236 LEU A CA 1
ATOM 1857 C C . LEU A 1 236 ? -46.948 -49.787 32.515 1.00 44.72 236 LEU A C 1
ATOM 1859 O O . LEU A 1 236 ? -47.733 -50.666 32.179 1.00 44.72 236 LEU A O 1
ATOM 1863 N N . SER A 1 237 ? -47.316 -48.806 33.346 1.00 43.81 237 SER A N 1
ATOM 1864 C CA . SER A 1 237 ? -48.581 -48.838 34.107 1.00 43.81 237 SER A CA 1
ATOM 1865 C C . SER A 1 237 ? -49.555 -47.676 33.861 1.00 43.81 237 SER A C 1
ATOM 1867 O O . SER A 1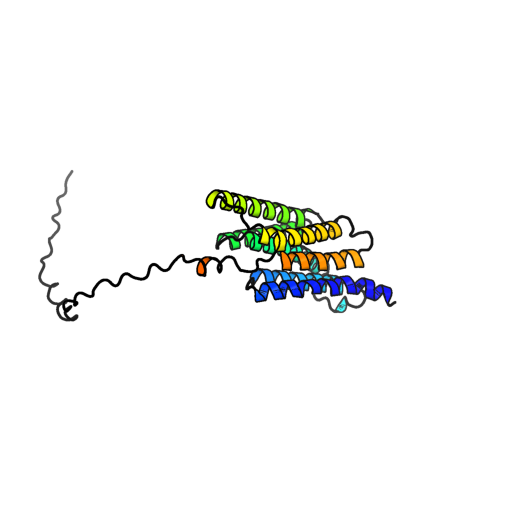 237 ? -50.512 -47.524 34.616 1.00 43.81 237 SER A O 1
ATOM 1869 N N . SER A 1 238 ? -49.399 -46.885 32.794 1.00 42.91 238 SER A N 1
ATOM 1870 C CA . SER A 1 238 ? -50.386 -45.854 32.426 1.00 42.91 238 SER A CA 1
ATOM 1871 C C . SER A 1 238 ? -51.258 -46.273 31.224 1.00 42.91 238 SER A C 1
ATOM 1873 O O . SER A 1 238 ? -50.726 -46.498 30.135 1.00 42.91 238 SER A O 1
ATOM 1875 N N . PRO A 1 239 ? -52.596 -46.371 31.375 1.00 39.09 239 PRO A N 1
ATOM 1876 C CA . PRO A 1 239 ? -53.499 -46.689 30.270 1.00 39.09 239 PRO A CA 1
ATOM 1877 C C . PRO A 1 239 ? -53.694 -45.495 29.317 1.00 39.09 239 PRO A C 1
ATOM 1879 O O . PRO A 1 239 ? -53.855 -44.350 29.740 1.00 39.09 239 PRO A O 1
ATOM 1882 N N . LEU A 1 240 ? -53.682 -45.790 28.014 1.00 45.34 240 LEU A N 1
ATOM 1883 C CA . LEU A 1 240 ? -53.960 -44.874 26.901 1.00 45.34 240 LEU A CA 1
ATOM 1884 C C . LEU A 1 240 ? -55.427 -44.398 26.912 1.00 45.34 240 LEU A C 1
ATOM 1886 O O . LEU A 1 240 ? -56.319 -45.244 26.994 1.00 45.34 240 LEU A O 1
ATOM 1890 N N . PRO A 1 241 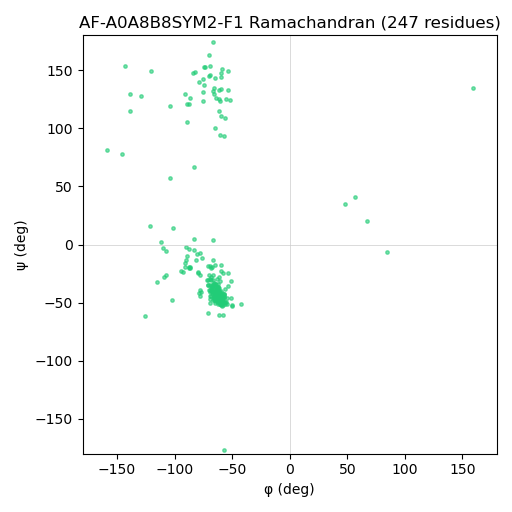? -55.720 -43.099 26.719 1.00 43.47 241 PRO A N 1
ATOM 1891 C CA . PRO A 1 241 ? -57.062 -42.664 26.361 1.00 43.47 241 PRO A CA 1
ATOM 1892 C C . PRO A 1 241 ? -57.267 -42.701 24.834 1.00 43.47 241 PRO A C 1
ATOM 1894 O O . PRO A 1 241 ? -56.509 -42.112 24.064 1.00 43.47 241 PRO A O 1
ATOM 1897 N N . PHE A 1 242 ? -58.322 -43.403 24.415 1.00 41.66 242 PHE A N 1
ATOM 1898 C CA . PHE A 1 242 ? -58.909 -43.374 23.070 1.00 41.66 242 PHE A CA 1
ATOM 1899 C C . PHE A 1 242 ? -59.381 -41.955 22.688 1.00 41.66 242 PHE A C 1
ATOM 1901 O O . PHE A 1 242 ? -59.967 -41.278 23.535 1.00 41.66 242 PHE A O 1
ATOM 1908 N N . PRO A 1 243 ? -59.259 -41.519 21.420 1.00 48.53 243 PRO A N 1
ATOM 1909 C CA . PRO A 1 243 ? -59.987 -40.354 20.937 1.00 48.53 243 PRO A CA 1
ATOM 1910 C C . PRO A 1 243 ? -61.371 -40.768 20.412 1.00 48.53 243 PRO A C 1
ATOM 1912 O O . PRO A 1 243 ? -61.494 -41.566 19.482 1.00 48.53 243 PRO A O 1
ATOM 1915 N N . ALA A 1 244 ? -62.422 -40.206 21.011 1.00 43.88 244 ALA A N 1
ATOM 1916 C CA . ALA A 1 244 ? -63.784 -40.286 20.502 1.00 43.88 244 ALA A CA 1
ATOM 1917 C C . ALA A 1 244 ? -63.950 -39.347 19.298 1.00 43.88 244 ALA A C 1
ATOM 1919 O O . ALA A 1 244 ? -63.712 -38.142 19.389 1.00 43.88 244 ALA A O 1
ATOM 1920 N N . ALA A 1 245 ? -64.375 -39.914 18.173 1.00 46.88 245 ALA A N 1
ATOM 1921 C CA . ALA A 1 245 ? -64.875 -39.183 17.023 1.00 46.88 245 ALA A CA 1
ATOM 1922 C C . ALA A 1 245 ? -66.295 -38.672 17.306 1.00 46.88 245 ALA A C 1
ATOM 1924 O O . ALA A 1 245 ? -67.160 -39.464 17.673 1.00 46.88 245 ALA A O 1
ATOM 1925 N N . VAL A 1 246 ? -66.559 -37.388 17.053 1.00 46.78 246 VAL A N 1
ATOM 1926 C CA . VAL A 1 246 ? -67.915 -36.894 16.770 1.00 46.78 246 VAL A CA 1
ATOM 1927 C C . VAL A 1 246 ? -67.840 -35.877 15.637 1.00 46.78 246 VAL A C 1
ATOM 1929 O O . VAL A 1 246 ? -67.235 -34.815 15.753 1.00 46.78 246 VAL A O 1
ATOM 1932 N N . ALA A 1 247 ? -68.461 -36.256 14.526 1.00 43.69 247 ALA A N 1
ATOM 1933 C CA . ALA A 1 247 ? -68.822 -35.404 13.410 1.00 43.69 247 ALA A CA 1
ATOM 1934 C C . ALA A 1 247 ? -70.135 -34.665 13.712 1.00 43.69 247 ALA A C 1
ATOM 1936 O O . ALA A 1 247 ? -71.022 -35.268 14.316 1.00 43.69 247 ALA A O 1
ATOM 1937 N N . ARG A 1 248 ? -70.299 -33.442 13.189 1.00 44.53 248 ARG A N 1
ATOM 1938 C CA . ARG A 1 248 ? -71.378 -33.033 12.258 1.00 44.53 248 ARG A CA 1
ATOM 1939 C C . ARG A 1 248 ? -71.595 -31.511 12.251 1.00 44.53 248 ARG A C 1
ATOM 1941 O O . ARG A 1 248 ? -71.754 -30.931 13.316 1.00 44.53 248 ARG A O 1
ATOM 1948 N N . LEU A 1 249 ? -71.714 -31.012 11.011 1.00 41.12 249 LEU A N 1
ATOM 1949 C CA . LEU A 1 249 ? -72.456 -29.843 10.500 1.00 41.12 249 LEU A CA 1
ATOM 1950 C C . LEU A 1 249 ? -72.067 -28.451 11.014 1.00 41.12 249 LEU A C 1
ATOM 1952 O O . LEU A 1 249 ? -72.423 -28.102 12.155 1.00 41.12 249 LEU A O 1
#

Secondary structure (DSSP, 8-state):
-HHHHHHHHHHHHHHTTHHHHHHHHHHTT-HHHHHHHHHHHHHHHHHHHHTSTTTGGG--S-HHHHHHHHHHHHHHHHHHHHHHHTTPPTTHHHHHHHHHHHHHHHHHHH-SSSTHHHHHHHHHHHHHHHHHHHHHHHHHTS-SS-HHHIIIIIHHHHHHHHHHHHIIIIITTTSHHHHHHHHHHHHHHHHHHHS-SS-TTTHHHH-------------PPPPPPPPTTSTTSTTS--PPPPPPP----

pLDDT: mean 81.07, std 20.82, range [35.25, 98.44]

InterPro domains:
  IPR021910 NGX6/PGAP6/MYMK [PF12036] (5-185)
  IPR021910 NGX6/PGAP6/MYMK [PTHR14319] (5-202)

Mean predicted aligned error: 12.28 Å

Organism: Camelus ferus (NCBI:txid419612)

Solvent-accessible surface area (backbone atoms only — not comparable to full-atom values): 13793 Å² total; per-residue (Å²): 112,72,69,62,54,52,51,44,46,39,42,23,59,25,26,55,44,30,50,63,28,24,52,52,26,47,75,50,65,38,53,69,54,17,51,40,36,47,54,17,30,52,28,39,24,49,35,34,41,38,75,26,91,91,37,46,86,77,49,92,64,59,68,72,58,30,45,47,46,20,53,34,25,48,37,46,38,55,41,47,38,47,55,57,55,48,55,50,60,81,66,58,39,58,52,56,48,51,50,47,56,53,51,42,51,51,40,29,69,76,36,67,84,46,66,60,42,47,53,47,50,49,52,53,44,51,52,52,34,50,54,51,34,52,51,48,22,66,75,66,74,43,80,54,73,51,70,64,54,39,66,72,18,47,48,55,11,50,52,29,39,51,50,18,51,46,27,66,73,75,43,26,86,78,47,45,44,61,35,50,20,50,22,34,43,29,38,20,52,11,50,52,34,34,43,62,87,65,51,71,74,60,65,62,73,74,66,64,72,83,82,77,68,83,77,80,71,78,83,71,83,79,78,86,79,83,68,91,77,67,75,70,72,76,78,78,78,77,86,82,83,81,85,84,86,82,88,83,134

Sequence (249 aa):
MGTLVAKLLLPTLSSLALLPAVSVAAKRRFHMEAMVYLFTMFFVALYHACNGPGLSILCFLRLDVLEYFSVYGTALSMWVSLMALADFDEPKRSTFVMLGVLTIAVRTYHDRWGYGVYSGPIGAAVLIIAAKWLQQMKEKRRLYPDKSVYAQQVGPGLCFGALALLLRFFFQDWEYTYVHSFYHCALAMSFVLLLPKVPAGKKRTFSRGPRSGPKRRSLQPASVLPTPAEACSQRLSSPLPFPAAVARL

Nearest PDB structures (foldseek):
  8t03-assembly1_A  TM=9.834E-01  e=2.740E-22  Mus musculus
  8t06-assembly1_B  TM=9.740E-01  e=3.440E-22  Mus musculus
  8t07-assembly1_B  TM=9.788E-01  e=5.182E-22  Mus musculus
  8t05-assembly1_B  TM=9.580E-01  e=2.407E-12  Ciona robusta
  8zrk-assembly1_R  TM=3.628E-01  e=2.518E+00  Homo sapiens

Foldseek 3Di:
DVVLQLLLCLQLVLLCLLVLLLVLCVVQVVPVLSVLSVQLSVLSNLLSQCVGPPSVVVDPDDSVVSLLSNLLSLLLNLLLLLLQLLLDDPPVSVVSSVVSNVVLNVVSVVPVPDPCSRCVSNVVSVVSSVVSQVVVCVVVVDHPPDPCLCVQFVVQLVVLVVQLVCLVPPVCVVSVSVSSSVSSNSNSSSSSRSRDSHTSPPVVVVPPDDPPDPPPDDDDDDDDDDDPPPVPPPPPPDDDDDDDDDDDD

Radius of gyration: 29.9 Å; Cα contacts (8 Å, |Δi|>4): 250; chains: 1; bounding box: 100×64×72 Å